Protein AF-A0A3A6QXZ4-F1 (afdb_monomer_lite)

Radius of gyration: 27.91 Å; chains: 1; bounding box: 61×36×85 Å

Foldseek 3Di:
DDDDPDDPDDPPPPPPPPPPPPDDDDDDDDDPDDPCCVVCVVVVVVVVVVVVVVVVVVVVVVVVVVVVVVVVVVLLLLLLLLLLLLQLQLQCQPPNAHDPVSLVVSLCLSQNPCSVVDDPVSVVSSVVCRVVRDHLVVSLVSCVVSVHDLVSSLVSLVCNQPVPHHGDPSSVVSSVVSVVSVVVVVVVVVVD

Structure (mmCIF, N/CA/C/O backbone):
data_AF-A0A3A6QXZ4-F1
#
_entry.id   AF-A0A3A6QXZ4-F1
#
loop_
_atom_site.group_PDB
_atom_site.id
_atom_site.type_symbol
_atom_site.label_atom_id
_atom_site.label_alt_id
_atom_site.label_comp_id
_atom_site.label_asym_id
_atom_site.label_entity_id
_atom_site.label_seq_id
_atom_site.pdbx_PDB_ins_code
_atom_site.Cartn_x
_atom_site.Cartn_y
_atom_site.Cartn_z
_atom_site.occupancy
_atom_site.B_iso_or_equiv
_atom_site.auth_seq_id
_atom_site.auth_comp_id
_atom_site.auth_asym_id
_atom_site.auth_atom_id
_atom_site.pdbx_PDB_model_num
ATOM 1 N N . MET A 1 1 ? -25.239 14.524 -6.741 1.00 33.84 1 MET A N 1
ATOM 2 C CA . MET A 1 1 ? -24.254 15.437 -7.358 1.00 33.84 1 MET A CA 1
ATOM 3 C C . MET A 1 1 ? -22.906 14.754 -7.243 1.00 33.84 1 MET A C 1
ATOM 5 O O . MET A 1 1 ? -22.411 14.617 -6.134 1.00 33.84 1 MET A O 1
ATOM 9 N N . ALA A 1 2 ? -22.417 14.194 -8.347 1.00 31.80 2 ALA A N 1
ATOM 10 C CA . ALA A 1 2 ? -21.156 13.463 -8.397 1.00 31.80 2 ALA A CA 1
ATOM 11 C C . ALA A 1 2 ? -19.997 14.462 -8.483 1.00 31.80 2 ALA A C 1
ATOM 13 O O . ALA A 1 2 ? -20.022 15.353 -9.332 1.00 31.80 2 ALA A O 1
ATOM 14 N N . LEU A 1 3 ? -19.012 14.323 -7.599 1.00 29.66 3 LEU A N 1
ATOM 15 C CA . LEU A 1 3 ? -17.725 14.996 -7.724 1.00 29.66 3 LEU A CA 1
ATOM 16 C C . LEU A 1 3 ? -16.759 14.021 -8.413 1.00 29.66 3 LEU A C 1
ATOM 18 O O . LEU A 1 3 ? -16.576 12.917 -7.902 1.00 29.66 3 LEU A O 1
ATOM 22 N N . PRO A 1 4 ? -16.159 14.386 -9.557 1.00 38.50 4 PRO A N 1
ATOM 23 C CA . PRO A 1 4 ? -15.093 13.602 -10.157 1.00 38.50 4 PRO A CA 1
ATOM 24 C C . PRO A 1 4 ? -13.804 13.819 -9.353 1.00 38.50 4 PRO A C 1
ATOM 26 O O . PRO A 1 4 ? -13.290 14.935 -9.282 1.00 38.50 4 PRO A O 1
ATOM 29 N N . LEU A 1 5 ? -13.282 12.754 -8.743 1.00 37.28 5 LEU A N 1
ATOM 30 C CA . LEU A 1 5 ? -11.943 12.725 -8.152 1.00 37.28 5 LEU A CA 1
ATOM 31 C C . LEU A 1 5 ? -10.911 12.589 -9.280 1.00 37.28 5 LEU A C 1
ATOM 33 O O . LEU A 1 5 ? -10.474 11.501 -9.630 1.00 37.28 5 LEU A O 1
ATOM 37 N N . LEU A 1 6 ? -10.561 13.719 -9.885 1.00 38.47 6 LEU A N 1
ATOM 38 C CA . LEU A 1 6 ? -9.271 13.903 -10.547 1.00 38.47 6 LEU A CA 1
ATOM 39 C C . LEU A 1 6 ? -8.298 14.521 -9.526 1.00 38.47 6 LEU A C 1
ATOM 41 O O . LEU A 1 6 ? -8.740 15.057 -8.513 1.00 38.47 6 LEU A O 1
ATOM 45 N N . TRP A 1 7 ? -7.009 14.543 -9.873 1.00 35.31 7 TRP A N 1
ATOM 46 C CA . TRP A 1 7 ? -5.900 15.278 -9.234 1.00 35.31 7 TRP A CA 1
ATOM 47 C C . TRP A 1 7 ? -4.988 14.476 -8.287 1.00 35.31 7 TRP A C 1
ATOM 49 O O . TRP A 1 7 ? -4.828 14.807 -7.121 1.00 35.31 7 TRP A O 1
ATOM 59 N N . LEU A 1 8 ? -4.233 13.540 -8.864 1.00 31.81 8 LEU A N 1
ATOM 60 C CA . LEU A 1 8 ? -2.766 13.627 -8.830 1.00 31.81 8 LEU A CA 1
ATOM 61 C C . LEU A 1 8 ? -2.289 13.553 -10.283 1.00 31.81 8 LEU A C 1
ATOM 63 O O . LEU A 1 8 ? -2.103 12.491 -10.866 1.00 31.81 8 LEU A O 1
ATOM 67 N N . GLY A 1 9 ? -2.255 14.726 -10.916 1.00 32.38 9 GLY A N 1
ATOM 68 C CA . GLY A 1 9 ? -1.861 14.877 -12.306 1.00 32.38 9 GLY A CA 1
ATOM 69 C C . GLY A 1 9 ? -0.380 14.573 -12.481 1.00 32.38 9 GLY A C 1
ATOM 70 O O . GLY A 1 9 ? 0.460 15.325 -11.998 1.00 32.38 9 GLY A O 1
ATOM 71 N N . TYR A 1 10 ? -0.074 13.524 -13.236 1.00 34.62 10 TYR A N 1
ATOM 72 C CA . TYR A 1 10 ? 1.237 13.348 -13.842 1.00 34.62 10 TYR A CA 1
ATOM 73 C C . TYR A 1 10 ? 1.147 13.735 -15.316 1.00 34.62 10 TYR A C 1
ATOM 75 O O . TYR A 1 10 ? 0.859 12.927 -16.196 1.00 34.62 10 TYR A O 1
ATOM 83 N N . ALA A 1 11 ? 1.395 15.015 -15.590 1.00 29.22 11 ALA A N 1
ATOM 84 C CA . ALA A 1 11 ? 1.886 15.418 -16.894 1.00 29.22 11 ALA A CA 1
ATOM 85 C C . ALA A 1 11 ? 3.341 14.940 -16.979 1.00 29.22 11 ALA A C 1
ATOM 87 O O . ALA A 1 11 ? 4.268 15.665 -16.624 1.00 29.22 11 ALA A O 1
ATOM 88 N N . ALA A 1 12 ? 3.547 13.700 -17.424 1.00 31.80 12 ALA A N 1
ATOM 89 C CA . ALA A 1 12 ? 4.843 13.298 -17.941 1.00 31.80 12 ALA A CA 1
ATOM 90 C C . ALA A 1 12 ? 5.066 14.109 -19.222 1.00 31.80 12 ALA A C 1
ATOM 92 O O . ALA A 1 12 ? 4.606 13.745 -20.304 1.00 31.80 12 ALA A O 1
ATOM 93 N N . ALA A 1 13 ? 5.716 15.263 -19.080 1.00 29.52 13 ALA A N 1
ATOM 94 C CA . ALA A 1 13 ? 6.304 15.969 -20.198 1.00 29.52 13 ALA A CA 1
ATOM 95 C C . ALA A 1 13 ? 7.357 15.033 -20.800 1.00 29.52 13 ALA A C 1
ATOM 97 O O . ALA A 1 13 ? 8.507 14.996 -20.367 1.00 29.52 13 ALA A O 1
ATOM 98 N N . VAL A 1 14 ? 6.942 14.229 -21.778 1.00 31.64 14 VAL A N 1
ATOM 99 C CA . VAL A 1 14 ? 7.858 13.565 -22.692 1.00 31.64 14 VAL A CA 1
ATOM 100 C C . VAL A 1 14 ? 8.519 14.697 -23.465 1.00 31.64 14 VAL A C 1
ATOM 102 O O . VAL A 1 14 ? 7.981 15.207 -24.444 1.00 31.64 14 VAL A O 1
ATOM 105 N N . ALA A 1 15 ? 9.666 15.152 -22.967 1.00 33.84 15 ALA A N 1
ATOM 106 C CA . ALA A 1 15 ? 10.575 15.982 -23.726 1.00 33.84 15 ALA A CA 1
ATOM 107 C C . ALA A 1 15 ? 11.108 15.121 -24.877 1.00 33.84 15 ALA A C 1
ATOM 109 O O . ALA A 1 15 ? 12.163 14.496 -24.790 1.00 33.84 15 ALA A O 1
ATOM 110 N N . THR A 1 16 ? 10.346 15.056 -25.967 1.00 31.94 16 THR A N 1
ATOM 111 C CA . THR A 1 16 ? 10.853 14.677 -27.281 1.00 31.94 16 THR A CA 1
ATOM 112 C C . THR A 1 16 ? 11.822 15.771 -27.726 1.00 31.94 16 THR A C 1
ATOM 114 O O . THR A 1 16 ? 11.465 16.671 -28.481 1.00 31.94 16 THR A O 1
ATOM 117 N N . SER A 1 17 ? 13.048 15.749 -27.214 1.00 34.38 17 SER A N 1
ATOM 118 C CA . SER A 1 17 ? 14.123 16.615 -27.693 1.00 34.38 17 SER A CA 1
ATOM 119 C C . SER A 1 17 ? 15.415 15.823 -27.826 1.00 34.38 17 SER A C 1
ATOM 121 O O . SER A 1 17 ? 16.404 16.065 -27.142 1.00 34.38 17 SER A O 1
ATOM 123 N N . SER A 1 18 ? 15.402 14.874 -28.751 1.00 30.52 18 SER A N 1
ATOM 124 C CA . SER A 1 18 ? 16.608 14.441 -29.450 1.00 30.52 18 SER A CA 1
ATOM 125 C C . SER A 1 18 ? 16.297 14.282 -30.937 1.00 30.52 18 SER A C 1
ATOM 127 O O . SER A 1 18 ? 16.599 13.274 -31.565 1.00 30.52 18 SER A O 1
ATOM 129 N N . ALA A 1 19 ? 15.726 15.331 -31.540 1.00 30.48 19 ALA A N 1
ATOM 130 C CA . ALA A 1 19 ? 16.053 15.615 -32.930 1.00 30.48 19 ALA A CA 1
ATOM 131 C C . ALA A 1 19 ? 17.540 15.990 -32.938 1.00 30.48 19 ALA A C 1
ATOM 133 O O . ALA A 1 19 ? 17.904 17.151 -32.761 1.00 30.48 19 ALA A O 1
ATOM 134 N N . VAL A 1 20 ? 18.404 14.977 -33.016 1.00 33.00 20 VAL A N 1
ATOM 135 C CA . VAL A 1 20 ? 19.826 15.167 -33.271 1.00 33.00 20 VAL A CA 1
ATOM 136 C C . VAL A 1 20 ? 19.896 15.919 -34.592 1.00 33.00 20 VAL A C 1
ATOM 138 O O . VAL A 1 20 ? 19.523 15.402 -35.643 1.00 33.00 20 VAL A O 1
ATOM 141 N N . THR A 1 21 ? 20.301 17.181 -34.518 1.00 29.11 21 THR A N 1
ATOM 142 C CA . THR A 1 21 ? 20.643 18.030 -35.651 1.00 29.11 21 THR A CA 1
ATOM 143 C C . THR A 1 21 ? 21.836 17.406 -36.371 1.00 29.11 21 THR A C 1
ATOM 145 O O . THR A 1 21 ? 22.985 17.781 -36.165 1.00 29.11 21 THR A O 1
ATOM 148 N N . ALA A 1 22 ? 21.569 16.425 -37.229 1.00 35.06 22 ALA A N 1
ATOM 149 C CA . ALA A 1 22 ? 22.522 15.942 -38.210 1.00 35.06 22 ALA A CA 1
ATOM 150 C C . ALA A 1 22 ? 22.549 16.936 -39.377 1.00 35.06 22 ALA A C 1
ATOM 152 O O . ALA A 1 22 ? 21.948 16.70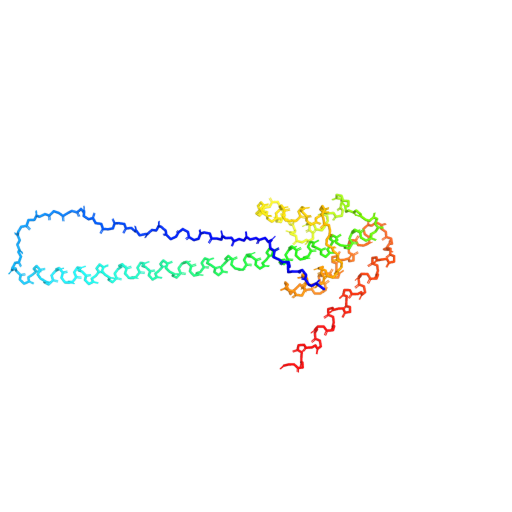7 -40.425 1.00 35.06 22 ALA A O 1
ATOM 153 N N . TRP A 1 23 ? 23.221 18.075 -39.198 1.00 33.72 23 TRP A N 1
ATOM 154 C CA . TRP A 1 23 ? 23.605 18.889 -40.345 1.00 33.72 23 TRP A CA 1
ATOM 155 C C . TRP A 1 23 ? 25.032 19.418 -40.220 1.00 33.72 23 TRP A C 1
ATOM 157 O O . TRP A 1 23 ? 25.336 20.273 -39.396 1.00 33.72 23 TRP A O 1
ATOM 167 N N . ALA A 1 24 ? 25.851 18.890 -41.131 1.00 31.78 24 ALA A N 1
ATOM 168 C CA . ALA A 1 24 ? 27.039 19.490 -41.725 1.00 31.78 24 ALA A CA 1
ATOM 169 C C . ALA A 1 24 ? 28.342 19.529 -40.901 1.00 31.78 24 ALA A C 1
ATOM 171 O O . ALA A 1 24 ? 28.766 20.580 -40.434 1.00 31.78 24 ALA A O 1
ATOM 172 N N . CYS A 1 25 ? 29.074 18.408 -40.915 1.00 30.14 25 CYS A N 1
ATOM 173 C CA . CYS A 1 25 ? 30.542 18.417 -40.935 1.00 30.14 25 CYS A CA 1
ATOM 174 C C . CYS A 1 25 ? 31.053 17.470 -42.040 1.00 30.14 25 CYS A C 1
ATOM 176 O O . CYS A 1 25 ? 30.724 16.288 -42.022 1.00 30.14 25 CYS A O 1
ATOM 178 N N . GLY A 1 26 ? 31.870 17.991 -42.969 1.00 30.16 26 GLY A N 1
ATOM 179 C CA . GLY A 1 26 ? 32.631 17.230 -43.981 1.00 30.16 26 GLY A CA 1
ATOM 180 C C . GLY A 1 26 ? 32.238 17.575 -45.425 1.00 30.16 26 GLY A C 1
ATOM 181 O O . GLY A 1 26 ? 31.330 16.968 -45.973 1.00 30.16 26 GLY A O 1
ATOM 182 N N . ALA A 1 27 ? 32.718 18.690 -45.982 1.00 31.64 27 ALA A N 1
ATOM 183 C CA . ALA A 1 27 ? 33.970 18.813 -46.749 1.00 31.64 27 ALA A CA 1
ATOM 184 C C . ALA A 1 27 ? 33.805 18.454 -48.243 1.00 31.64 27 ALA A C 1
ATOM 186 O O . ALA A 1 27 ? 33.548 17.314 -48.617 1.00 31.64 27 A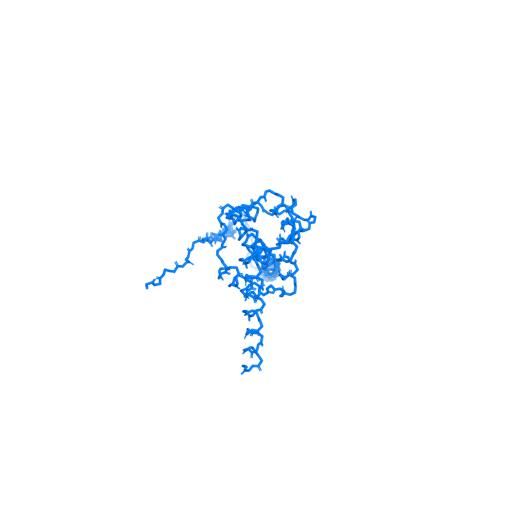LA A O 1
ATOM 187 N N . PHE A 1 28 ? 33.952 19.485 -49.076 1.00 32.91 28 PHE A N 1
ATOM 188 C CA . PHE A 1 28 ? 34.116 19.420 -50.524 1.00 32.91 28 PHE A CA 1
ATOM 189 C C . PHE A 1 28 ? 35.497 18.835 -50.859 1.00 32.91 28 PHE A C 1
ATOM 191 O O . PHE A 1 28 ? 36.477 19.348 -50.327 1.00 32.91 28 PHE A O 1
ATOM 198 N N . ASP A 1 29 ? 35.577 17.831 -51.740 1.00 39.59 29 ASP A N 1
ATOM 199 C CA . ASP A 1 29 ? 36.411 17.922 -52.950 1.00 39.59 29 ASP A CA 1
ATOM 200 C C . ASP A 1 29 ? 36.025 16.867 -54.011 1.00 39.59 29 ASP A C 1
ATOM 202 O O . ASP A 1 29 ? 35.446 15.822 -53.703 1.00 39.59 29 ASP A O 1
ATOM 206 N N . ASP A 1 30 ? 36.284 17.225 -55.267 1.00 48.62 30 ASP A N 1
ATOM 207 C CA . ASP A 1 30 ? 35.780 16.686 -56.537 1.00 48.62 30 ASP A CA 1
ATOM 208 C C . ASP A 1 30 ? 36.256 15.265 -56.911 1.00 48.62 30 ASP A C 1
ATOM 210 O O . ASP A 1 30 ? 37.433 15.054 -57.177 1.00 48.62 30 ASP A O 1
ATOM 214 N N . GLU A 1 31 ? 35.326 14.310 -57.078 1.00 46.72 31 GLU A N 1
ATOM 215 C CA . GLU A 1 31 ? 35.469 13.186 -58.033 1.00 46.72 31 GLU A CA 1
ATOM 216 C C . GLU A 1 31 ? 34.109 12.491 -58.294 1.00 46.72 31 GLU A C 1
ATOM 218 O O . GLU A 1 31 ? 33.854 11.334 -57.956 1.00 46.72 31 GLU A O 1
ATOM 223 N N . LYS A 1 32 ? 33.154 13.229 -58.877 1.00 43.53 32 LYS A N 1
ATOM 224 C CA . LYS A 1 32 ? 31.737 12.812 -58.963 1.00 43.53 32 LYS A CA 1
ATOM 225 C C . LYS A 1 32 ? 31.365 11.796 -60.057 1.00 43.53 32 LYS A C 1
ATOM 227 O O . LYS A 1 32 ? 30.180 11.485 -60.187 1.00 43.53 32 LYS A O 1
ATOM 232 N N . ASP A 1 33 ? 32.312 11.235 -60.816 1.00 46.69 33 ASP A N 1
ATOM 233 C CA . ASP A 1 33 ? 31.965 10.435 -62.010 1.00 46.69 33 ASP A CA 1
ATOM 234 C C . ASP A 1 33 ? 32.679 9.086 -62.205 1.00 46.69 33 ASP A C 1
ATOM 236 O O . ASP A 1 33 ? 32.648 8.511 -63.294 1.00 46.69 33 ASP A O 1
ATOM 240 N N . SER A 1 34 ? 33.224 8.482 -61.144 1.00 48.00 34 SER A N 1
ATOM 241 C CA . SER A 1 34 ? 33.667 7.079 -61.200 1.00 48.00 34 SER A CA 1
ATOM 242 C C . SER A 1 34 ? 32.553 6.110 -60.755 1.00 48.00 34 SER A C 1
ATOM 244 O O . SER A 1 34 ? 31.816 6.359 -59.796 1.00 48.00 34 SER A O 1
ATOM 246 N N . LYS A 1 35 ? 32.411 4.957 -61.434 1.00 49.25 35 LYS A N 1
ATOM 247 C CA . LYS A 1 35 ? 31.475 3.884 -61.019 1.00 49.25 35 LYS A CA 1
ATOM 248 C C . LYS A 1 35 ? 31.785 3.355 -59.609 1.00 49.25 35 LYS A C 1
ATOM 250 O O . LYS A 1 35 ? 30.871 2.899 -58.928 1.00 49.25 35 LYS A O 1
ATOM 255 N N . ALA A 1 36 ? 33.040 3.450 -59.166 1.00 46.88 36 ALA A N 1
ATOM 256 C CA . ALA A 1 36 ? 33.456 3.083 -57.814 1.00 46.88 36 ALA A CA 1
ATOM 257 C C . ALA A 1 36 ? 32.930 4.078 -56.763 1.00 46.88 36 ALA A C 1
ATOM 259 O O . ALA A 1 36 ? 32.477 3.645 -55.708 1.00 46.88 36 ALA A O 1
ATOM 260 N N . TYR A 1 37 ? 32.879 5.377 -57.082 1.00 45.41 37 TYR A N 1
ATOM 261 C CA . TYR A 1 37 ? 32.281 6.404 -56.221 1.00 45.41 37 TYR A CA 1
ATOM 262 C C . TYR A 1 37 ? 30.763 6.219 -56.086 1.00 45.41 37 TYR A C 1
ATOM 264 O O . TYR A 1 37 ? 30.234 6.211 -54.980 1.00 45.41 37 TYR A O 1
ATOM 272 N N . LYS A 1 38 ? 30.049 5.981 -57.197 1.00 51.66 38 LYS A N 1
ATOM 273 C CA . LYS A 1 38 ? 28.587 5.762 -57.168 1.00 51.66 38 LYS A CA 1
ATOM 274 C C . LYS A 1 38 ? 28.199 4.465 -56.443 1.00 51.66 38 LYS A C 1
ATOM 276 O O . LYS A 1 38 ? 27.209 4.463 -55.717 1.00 51.66 38 LYS A O 1
ATOM 281 N N . ASN A 1 39 ? 28.980 3.391 -56.593 1.00 51.88 39 ASN A N 1
ATOM 282 C CA . ASN A 1 39 ? 28.748 2.145 -55.856 1.00 51.88 39 ASN A CA 1
ATOM 283 C C . ASN A 1 39 ? 29.116 2.285 -54.370 1.00 51.88 39 ASN A C 1
ATOM 285 O O . ASN A 1 39 ? 28.290 1.958 -53.529 1.00 51.88 39 ASN A O 1
ATOM 289 N N . GLY A 1 40 ? 30.274 2.866 -54.035 1.00 44.00 40 GLY A N 1
ATOM 290 C CA . GLY A 1 40 ? 30.690 3.088 -52.644 1.00 44.00 40 GLY A CA 1
ATOM 291 C C . GLY A 1 40 ? 29.782 4.054 -51.876 1.00 44.00 40 GLY A C 1
ATOM 292 O O . GLY A 1 40 ? 29.481 3.818 -50.712 1.00 44.00 40 GLY A O 1
ATOM 293 N N . HIS A 1 41 ? 29.262 5.098 -52.530 1.00 50.84 41 HIS A N 1
ATOM 294 C CA . HIS A 1 41 ? 28.303 6.023 -51.924 1.00 50.84 41 HIS A CA 1
ATOM 295 C C . HIS A 1 41 ? 26.921 5.381 -51.735 1.00 50.84 41 HIS A C 1
ATOM 297 O O . HIS A 1 41 ? 26.231 5.687 -50.766 1.00 50.84 41 HIS A O 1
ATOM 303 N N . ARG A 1 42 ? 26.489 4.487 -52.634 1.00 53.19 42 ARG A N 1
ATOM 304 C CA . ARG A 1 42 ? 25.215 3.768 -52.482 1.00 53.19 42 ARG A CA 1
ATOM 305 C C . ARG A 1 42 ? 25.308 2.679 -51.418 1.00 53.19 42 ARG A C 1
ATOM 307 O O . ARG A 1 42 ? 24.398 2.561 -50.608 1.00 53.19 42 ARG A O 1
ATOM 314 N N . ASP A 1 43 ? 26.404 1.931 -51.395 1.00 53.62 43 ASP A N 1
ATOM 315 C CA . ASP A 1 43 ? 26.633 0.877 -50.409 1.00 53.62 43 ASP A CA 1
ATOM 316 C C . ASP A 1 43 ? 26.890 1.482 -49.021 1.00 53.62 43 ASP A C 1
ATOM 318 O O . ASP A 1 43 ? 26.319 1.005 -48.048 1.00 53.62 43 ASP A O 1
ATOM 322 N N . GLY A 1 44 ? 27.623 2.599 -48.933 1.00 46.50 44 GLY A N 1
ATOM 323 C CA . GLY A 1 44 ? 27.814 3.360 -47.695 1.00 46.50 44 GLY A CA 1
ATOM 324 C C . GLY A 1 44 ? 26.540 4.045 -47.195 1.00 46.50 44 GLY A C 1
ATOM 325 O O . GLY A 1 44 ? 26.271 4.019 -46.001 1.00 46.50 44 GLY A O 1
ATOM 326 N N . HIS A 1 45 ? 25.702 4.594 -48.083 1.00 54.62 45 HIS A N 1
ATOM 327 C CA . HIS A 1 45 ? 24.398 5.139 -47.688 1.00 54.62 45 HIS A CA 1
ATOM 328 C C . HIS A 1 45 ? 23.434 4.027 -47.257 1.00 54.62 45 HIS A C 1
ATOM 330 O O . HIS A 1 45 ? 22.686 4.206 -46.300 1.00 54.62 45 HIS A O 1
ATOM 336 N N . ASN A 1 46 ? 23.447 2.870 -47.922 1.00 57.38 46 ASN A N 1
ATOM 337 C CA . ASN A 1 46 ? 22.611 1.732 -47.545 1.00 57.38 46 ASN A CA 1
ATOM 338 C C . ASN A 1 46 ? 23.076 1.081 -46.236 1.00 57.38 46 ASN A C 1
ATOM 340 O O . ASN A 1 46 ? 22.218 0.774 -45.415 1.00 57.38 46 ASN A O 1
ATOM 344 N N . SER A 1 47 ? 24.387 0.918 -46.010 1.00 54.84 47 SER A N 1
ATOM 345 C CA . SER A 1 47 ? 24.923 0.442 -44.725 1.00 54.84 47 SER A CA 1
ATOM 346 C C . SER A 1 47 ? 24.649 1.456 -43.624 1.00 54.84 47 SER A C 1
ATOM 348 O O . SER A 1 47 ? 24.030 1.082 -42.645 1.00 54.84 47 SER A O 1
ATOM 350 N N . ALA A 1 48 ? 24.947 2.745 -43.810 1.00 55.41 48 ALA A N 1
ATOM 351 C CA . ALA A 1 48 ? 24.669 3.757 -42.790 1.00 55.41 48 ALA A CA 1
ATOM 352 C C . ALA A 1 48 ? 23.171 3.865 -42.459 1.00 55.41 48 ALA A C 1
ATOM 354 O O . ALA A 1 48 ? 22.810 4.046 -41.303 1.00 55.41 48 ALA A O 1
ATOM 355 N N . THR A 1 49 ? 22.284 3.710 -43.449 1.00 58.25 49 THR A N 1
ATOM 356 C CA . THR A 1 49 ? 20.829 3.690 -43.208 1.00 58.25 49 THR A CA 1
ATOM 357 C C . THR A 1 49 ? 20.388 2.400 -42.512 1.00 58.25 49 THR A C 1
ATOM 359 O O . THR A 1 49 ? 19.482 2.443 -41.684 1.00 58.25 49 THR A O 1
ATOM 362 N N . ALA A 1 50 ? 21.003 1.257 -42.828 1.00 58.75 50 ALA A N 1
ATOM 363 C CA . ALA A 1 50 ? 20.717 -0.020 -42.176 1.00 58.75 50 ALA A CA 1
ATOM 364 C C . ALA A 1 50 ? 21.234 -0.053 -40.731 1.00 58.75 50 ALA A C 1
ATOM 366 O O . ALA A 1 50 ? 20.502 -0.489 -39.850 1.00 58.75 50 ALA A O 1
ATOM 367 N N . ASP A 1 51 ? 22.432 0.476 -40.487 1.00 59.44 51 ASP A N 1
ATOM 368 C CA . ASP A 1 51 ? 23.061 0.586 -39.172 1.00 59.44 51 ASP A CA 1
ATOM 369 C C . ASP A 1 51 ? 22.299 1.602 -38.305 1.00 59.44 51 ASP A C 1
ATOM 371 O O . ASP A 1 51 ? 21.903 1.278 -37.191 1.00 59.44 51 ASP A O 1
ATOM 375 N N . MET A 1 52 ? 21.937 2.776 -38.848 1.00 58.72 52 MET A N 1
ATOM 376 C CA . MET A 1 52 ? 21.057 3.727 -38.149 1.00 58.72 52 MET A CA 1
ATOM 377 C C . MET A 1 52 ? 19.679 3.137 -37.854 1.00 58.72 52 MET A C 1
ATOM 379 O O . MET A 1 52 ? 19.110 3.409 -36.800 1.00 58.72 52 MET A O 1
ATOM 383 N N . LYS A 1 53 ? 19.113 2.347 -38.772 1.00 63.66 53 LYS A N 1
ATOM 384 C CA . LYS A 1 53 ? 17.832 1.681 -38.535 1.00 63.66 53 LYS A CA 1
ATOM 385 C C . LYS A 1 53 ? 17.954 0.620 -37.443 1.00 63.66 53 LYS A C 1
ATOM 387 O O . LYS A 1 53 ? 17.099 0.586 -36.570 1.00 63.66 53 LYS A O 1
ATOM 392 N N . ALA A 1 54 ? 19.017 -0.182 -37.456 1.00 67.88 54 ALA A N 1
ATOM 393 C CA . ALA A 1 54 ? 19.290 -1.165 -36.414 1.00 67.88 54 ALA A CA 1
ATOM 394 C C . ALA A 1 54 ? 19.491 -0.497 -35.043 1.00 67.88 54 ALA A C 1
ATOM 396 O O . ALA A 1 54 ? 18.929 -0.964 -34.056 1.00 67.88 54 ALA A O 1
ATOM 397 N N . ASP A 1 55 ? 20.205 0.630 -34.988 1.00 67.06 55 ASP A N 1
ATOM 398 C CA . ASP A 1 55 ? 20.409 1.404 -33.760 1.00 67.06 55 ASP A CA 1
ATOM 399 C C . ASP A 1 55 ? 19.104 2.031 -33.246 1.00 67.06 55 ASP A C 1
ATOM 401 O O . ASP A 1 55 ? 18.832 2.009 -32.044 1.00 67.06 55 ASP A O 1
ATOM 405 N N . VAL A 1 56 ? 18.261 2.560 -34.141 1.00 69.50 56 VAL A N 1
ATOM 406 C CA . VAL A 1 56 ? 16.934 3.096 -33.791 1.00 69.50 56 VAL A CA 1
ATOM 407 C C . VAL A 1 56 ? 15.994 1.986 -33.322 1.00 69.50 56 VAL A C 1
ATOM 409 O O . VAL A 1 56 ? 15.282 2.173 -32.336 1.00 69.50 56 VAL A O 1
ATOM 412 N N . ASP A 1 57 ? 16.004 0.829 -33.981 1.00 72.69 57 ASP A N 1
ATOM 413 C CA . ASP A 1 57 ? 15.185 -0.324 -33.604 1.00 72.69 57 ASP A CA 1
ATOM 414 C C . ASP A 1 57 ? 15.632 -0.876 -32.236 1.00 72.69 57 ASP A C 1
ATOM 416 O O . ASP A 1 57 ? 14.792 -1.083 -31.359 1.00 72.69 57 ASP A O 1
ATOM 420 N N . ALA A 1 58 ? 16.942 -0.988 -31.987 1.00 76.06 58 ALA A N 1
ATOM 421 C CA . ALA A 1 58 ? 17.493 -1.382 -30.689 1.00 76.06 58 ALA A CA 1
ATOM 422 C C . ALA A 1 58 ? 17.194 -0.354 -29.582 1.00 76.06 58 ALA A C 1
ATOM 424 O O . ALA A 1 58 ? 16.899 -0.721 -28.441 1.00 76.06 58 ALA A O 1
ATOM 425 N N . ALA A 1 59 ? 17.242 0.946 -29.890 1.00 69.19 59 ALA A N 1
ATOM 426 C CA . ALA A 1 59 ? 16.860 1.999 -28.952 1.00 69.19 59 ALA A CA 1
ATOM 427 C C . ALA A 1 59 ? 15.360 1.945 -28.615 1.00 69.19 59 ALA A C 1
ATOM 429 O O . ALA A 1 59 ? 14.996 2.050 -27.442 1.00 69.19 59 ALA A O 1
ATOM 430 N N . ASN A 1 60 ? 14.500 1.722 -29.612 1.00 72.12 60 ASN A N 1
ATOM 431 C CA . ASN A 1 60 ? 13.059 1.557 -29.420 1.00 72.12 60 ASN A CA 1
ATOM 432 C C . ASN A 1 60 ? 12.733 0.311 -28.591 1.00 72.12 60 ASN A C 1
ATOM 434 O O . ASN A 1 60 ? 11.910 0.384 -27.679 1.00 72.12 60 ASN A O 1
ATOM 438 N N . GLU A 1 61 ? 13.393 -0.816 -28.858 1.00 80.31 61 GLU A N 1
ATOM 439 C CA . GLU A 1 61 ? 13.226 -2.042 -28.074 1.00 80.31 61 GLU A CA 1
ATOM 440 C C . GLU A 1 61 ? 13.654 -1.827 -26.615 1.00 80.31 61 GLU A C 1
ATOM 442 O O . GLU A 1 61 ? 12.926 -2.181 -25.684 1.00 80.31 61 GLU A O 1
ATOM 447 N N . ASN A 1 62 ? 14.785 -1.152 -26.391 1.00 78.94 62 ASN A N 1
ATOM 448 C CA . ASN A 1 62 ? 15.229 -0.781 -25.049 1.00 78.94 62 ASN A CA 1
ATOM 449 C C . ASN A 1 62 ? 14.234 0.146 -24.340 1.00 78.94 62 ASN A C 1
ATOM 451 O O . ASN A 1 62 ? 13.941 -0.067 -23.162 1.00 78.94 62 ASN A O 1
ATOM 455 N N . MET A 1 63 ? 13.674 1.137 -25.038 1.00 73.69 63 MET A N 1
ATOM 456 C CA . MET A 1 63 ? 12.640 2.016 -24.486 1.00 73.69 63 MET A CA 1
ATOM 457 C C . MET A 1 63 ? 11.368 1.248 -24.122 1.00 73.69 63 MET A C 1
ATOM 459 O O . MET A 1 63 ? 10.819 1.460 -23.040 1.00 73.69 63 MET A O 1
ATOM 463 N N . HIS A 1 64 ? 10.919 0.329 -24.978 1.00 79.94 64 HIS A N 1
ATOM 464 C CA . HIS A 1 64 ? 9.769 -0.527 -24.690 1.00 79.94 64 HIS A CA 1
ATOM 465 C C . HIS A 1 64 ? 10.008 -1.412 -23.463 1.00 79.94 64 HIS A C 1
ATOM 467 O O . HIS A 1 64 ? 9.160 -1.468 -22.571 1.00 79.94 64 HIS A O 1
ATOM 473 N N . ASN A 1 65 ? 11.185 -2.030 -23.365 1.00 79.19 65 ASN A N 1
ATOM 474 C CA . ASN A 1 65 ? 11.560 -2.859 -22.221 1.00 79.19 65 ASN A CA 1
ATOM 475 C C . ASN A 1 65 ? 11.670 -2.046 -20.923 1.00 79.19 65 ASN A C 1
ATOM 477 O O . ASN A 1 65 ? 11.238 -2.502 -19.864 1.00 79.19 65 ASN A O 1
ATOM 481 N N . MET A 1 66 ? 12.227 -0.833 -20.983 1.00 75.62 66 MET A N 1
ATOM 482 C CA . MET A 1 66 ? 12.267 0.074 -19.832 1.00 75.62 66 MET A CA 1
ATOM 483 C C . MET A 1 66 ? 10.864 0.487 -19.398 1.00 75.62 66 MET A C 1
ATOM 485 O O . MET A 1 66 ? 10.577 0.461 -18.205 1.00 75.62 66 MET A O 1
ATOM 489 N N . LYS A 1 67 ? 9.984 0.816 -20.348 1.00 76.75 67 LYS A N 1
ATOM 490 C CA . LYS A 1 67 ? 8.593 1.161 -20.054 1.00 76.75 67 LYS A CA 1
ATOM 491 C C . LYS A 1 67 ? 7.869 0.016 -19.347 1.00 76.75 67 LYS A C 1
ATOM 493 O O . LYS A 1 67 ? 7.296 0.251 -18.294 1.00 76.75 67 LYS A O 1
ATOM 498 N N . SER A 1 68 ? 7.979 -1.212 -19.855 1.00 80.56 68 SER A N 1
ATOM 499 C CA . SER A 1 68 ? 7.363 -2.381 -19.211 1.00 80.56 68 SER A CA 1
ATOM 500 C C . SER A 1 68 ? 7.822 -2.542 -17.759 1.00 80.56 68 SER A C 1
ATOM 502 O O . SER A 1 68 ? 7.003 -2.738 -16.871 1.00 80.56 68 SER A O 1
ATOM 504 N N . LYS A 1 69 ? 9.125 -2.387 -17.492 1.00 79.75 69 LYS A N 1
ATOM 505 C CA . LYS A 1 69 ? 9.663 -2.467 -16.123 1.00 79.75 69 LYS A CA 1
ATOM 506 C C . LYS A 1 69 ? 9.171 -1.332 -15.221 1.00 79.75 69 LYS A C 1
ATOM 508 O O . LYS A 1 69 ? 9.028 -1.529 -14.018 1.00 79.75 69 LYS A O 1
ATOM 513 N N . LEU A 1 70 ? 8.958 -0.138 -15.775 1.00 79.56 70 LEU A N 1
ATOM 514 C CA . LEU A 1 70 ? 8.391 0.990 -15.034 1.00 79.56 70 LEU A CA 1
ATOM 515 C C . LEU A 1 70 ? 6.913 0.760 -14.711 1.00 79.56 70 LEU A C 1
ATOM 517 O O . LEU A 1 70 ? 6.496 1.074 -13.600 1.00 79.56 70 LEU A O 1
ATOM 521 N N . ASP A 1 71 ? 6.153 0.174 -15.635 1.00 78.44 71 ASP A N 1
ATOM 522 C CA . ASP A 1 71 ? 4.746 -0.173 -15.423 1.00 78.44 71 ASP A CA 1
ATOM 523 C C . ASP A 1 71 ? 4.602 -1.241 -14.316 1.00 78.44 71 ASP A C 1
ATOM 525 O O . ASP A 1 71 ? 3.751 -1.110 -13.429 1.00 78.44 71 ASP A O 1
ATOM 529 N N . ASP A 1 72 ? 5.498 -2.235 -14.280 1.00 81.69 72 ASP A N 1
ATOM 530 C CA . ASP A 1 72 ? 5.559 -3.235 -13.201 1.00 81.69 72 ASP A CA 1
ATOM 531 C C . ASP A 1 72 ? 5.872 -2.589 -11.841 1.00 81.69 72 ASP A C 1
ATOM 533 O O . ASP A 1 72 ? 5.226 -2.877 -10.830 1.00 81.69 72 ASP A O 1
ATOM 537 N N . LEU A 1 73 ? 6.843 -1.668 -11.804 1.00 82.81 73 LEU A N 1
ATOM 538 C CA . LEU A 1 73 ? 7.191 -0.922 -10.591 1.00 82.81 73 LEU A CA 1
ATOM 539 C C . LEU A 1 73 ? 6.040 -0.035 -10.110 1.00 82.81 73 LEU A C 1
ATOM 541 O O . LEU A 1 73 ? 5.781 0.044 -8.910 1.00 82.81 73 LEU A O 1
ATOM 545 N N . HIS A 1 74 ? 5.341 0.624 -11.031 1.00 81.94 74 HIS A N 1
ATOM 546 C CA . HIS A 1 74 ? 4.178 1.442 -10.710 1.00 81.94 74 HIS A CA 1
ATOM 547 C C . HIS A 1 74 ? 3.051 0.588 -10.117 1.00 81.94 74 HIS A C 1
ATOM 549 O O . HIS A 1 74 ? 2.458 0.959 -9.105 1.00 81.94 74 HIS A O 1
ATOM 555 N N . THR A 1 75 ? 2.821 -0.598 -10.683 1.00 83.25 75 THR A N 1
ATOM 556 C CA . THR A 1 75 ? 1.861 -1.578 -10.156 1.00 83.25 75 THR A CA 1
ATOM 557 C C . THR A 1 75 ? 2.234 -2.009 -8.738 1.00 83.25 75 THR A C 1
ATOM 559 O O . THR A 1 75 ? 1.386 -1.976 -7.846 1.00 83.25 75 THR A O 1
ATOM 562 N N . TYR A 1 76 ? 3.511 -2.320 -8.493 1.00 87.06 76 TYR A N 1
ATOM 563 C CA . TYR A 1 76 ? 4.009 -2.645 -7.156 1.00 87.06 76 TYR A CA 1
ATOM 564 C C . TYR A 1 76 ? 3.769 -1.507 -6.152 1.00 87.06 76 TYR A C 1
ATOM 566 O O . TYR A 1 76 ? 3.266 -1.743 -5.055 1.00 87.06 76 TYR A O 1
ATOM 574 N N . PHE A 1 77 ? 4.082 -0.260 -6.513 1.00 87.00 77 PHE A N 1
ATOM 575 C CA . PHE A 1 77 ? 3.888 0.860 -5.592 1.00 87.00 77 PHE A CA 1
ATOM 576 C C . PHE A 1 77 ? 2.414 1.154 -5.321 1.00 87.00 77 PHE A C 1
ATOM 578 O O . PHE A 1 77 ? 2.068 1.434 -4.174 1.00 87.00 77 PHE A O 1
ATOM 585 N N . ASN A 1 78 ? 1.544 1.038 -6.324 1.00 87.56 78 ASN A N 1
ATOM 586 C CA . ASN A 1 78 ? 0.101 1.178 -6.130 1.00 87.56 78 ASN A CA 1
ATOM 587 C C . ASN A 1 78 ? -0.442 0.095 -5.197 1.00 87.56 78 ASN A C 1
ATOM 589 O O . ASN A 1 78 ? -1.196 0.404 -4.278 1.00 87.56 78 ASN A O 1
ATOM 593 N N . TYR A 1 79 ? 0.023 -1.144 -5.360 1.00 88.31 79 TYR A N 1
ATOM 594 C CA . TYR A 1 79 ? -0.293 -2.244 -4.456 1.00 88.31 79 TYR A CA 1
ATOM 595 C C . TYR A 1 79 ? 0.125 -1.932 -3.010 1.00 88.31 79 TYR A C 1
ATOM 597 O O . TYR A 1 79 ? -0.671 -2.062 -2.078 1.00 88.31 79 TYR A O 1
ATOM 605 N N . SER A 1 80 ? 1.353 -1.442 -2.807 1.00 90.25 80 SER A N 1
ATOM 606 C CA . SER A 1 80 ? 1.825 -1.023 -1.483 1.00 90.25 80 SER A CA 1
ATOM 607 C C . SER A 1 80 ? 0.996 0.130 -0.907 1.00 90.25 80 SER A C 1
ATOM 609 O O . SER A 1 80 ? 0.669 0.133 0.278 1.00 90.25 80 SER A O 1
ATOM 611 N N . VAL A 1 81 ? 0.627 1.112 -1.728 1.00 89.31 81 VAL A N 1
ATOM 612 C CA . VAL A 1 81 ? -0.211 2.247 -1.317 1.00 89.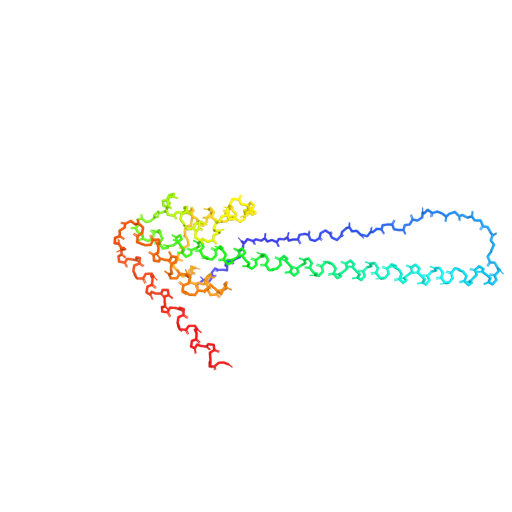31 81 VAL A CA 1
ATOM 613 C C . VAL A 1 81 ? -1.623 1.790 -0.930 1.00 89.31 81 VAL A C 1
ATOM 615 O O . VAL A 1 81 ? -2.155 2.268 0.073 1.00 89.31 81 VAL A O 1
ATOM 618 N N . ALA A 1 82 ? -2.204 0.827 -1.648 1.00 90.19 82 ALA A N 1
ATOM 619 C CA . ALA A 1 82 ? -3.501 0.245 -1.314 1.00 90.19 82 ALA A CA 1
ATOM 620 C C . ALA A 1 82 ? -3.466 -0.487 0.037 1.00 90.19 82 ALA A C 1
ATOM 622 O O . ALA A 1 82 ? -4.315 -0.239 0.893 1.00 90.19 82 ALA A O 1
ATOM 623 N N . LEU A 1 83 ? -2.443 -1.311 0.290 1.00 92.31 83 LEU A N 1
ATOM 624 C CA . LEU A 1 83 ? -2.265 -1.944 1.601 1.00 92.31 83 LEU A CA 1
ATOM 625 C C . LEU A 1 83 ? -2.066 -0.916 2.722 1.00 92.31 83 LEU A C 1
ATOM 627 O O . LEU A 1 83 ? -2.641 -1.056 3.801 1.00 92.31 83 LEU A O 1
ATOM 631 N N . MET A 1 84 ? -1.301 0.150 2.467 1.00 93.19 84 MET A N 1
ATOM 632 C CA . MET A 1 84 ? -1.152 1.251 3.422 1.00 93.19 84 MET A CA 1
ATOM 633 C C . MET A 1 84 ? -2.499 1.896 3.751 1.00 93.19 84 MET A C 1
ATOM 635 O O . MET A 1 84 ? -2.781 2.123 4.926 1.00 93.19 84 MET A O 1
ATOM 639 N N . ALA A 1 85 ? -3.340 2.162 2.748 1.00 92.81 85 ALA A N 1
ATOM 640 C CA . ALA A 1 85 ? -4.680 2.705 2.952 1.00 92.81 85 ALA A CA 1
ATOM 641 C C . ALA A 1 85 ? -5.528 1.787 3.847 1.00 92.81 85 ALA A C 1
ATOM 643 O O . ALA A 1 85 ? -6.089 2.255 4.835 1.00 92.81 85 ALA A O 1
ATOM 644 N N . ILE A 1 86 ? -5.545 0.479 3.569 1.00 93.75 86 ILE A N 1
ATOM 645 C CA . ILE A 1 86 ? -6.283 -0.519 4.359 1.00 93.75 86 ILE A CA 1
ATOM 646 C C . ILE A 1 86 ? -5.816 -0.527 5.821 1.00 93.75 86 ILE A C 1
ATOM 648 O O . ILE A 1 86 ? -6.636 -0.412 6.737 1.00 93.75 86 ILE A O 1
ATOM 652 N N . GLY A 1 87 ? -4.503 -0.626 6.052 1.00 94.06 87 GLY A N 1
ATOM 653 C CA . GLY A 1 87 ? -3.937 -0.668 7.401 1.00 94.06 87 GLY A CA 1
ATOM 654 C C . GLY A 1 87 ? -4.186 0.622 8.187 1.00 94.06 87 GLY A C 1
ATOM 655 O O . GLY A 1 87 ? -4.554 0.577 9.361 1.00 94.06 87 GLY A O 1
ATOM 656 N N . VAL A 1 88 ? -4.036 1.782 7.541 1.00 93.12 88 VAL A N 1
ATOM 657 C CA . VAL A 1 88 ? -4.253 3.097 8.165 1.00 93.12 88 VAL A CA 1
ATOM 658 C C . VAL A 1 88 ? -5.725 3.297 8.524 1.00 93.12 88 VAL A C 1
ATOM 660 O O . VAL A 1 88 ? -6.015 3.738 9.637 1.00 93.12 88 VAL A O 1
ATOM 663 N N . THR A 1 89 ? -6.657 2.919 7.644 1.00 93.94 89 THR A N 1
ATOM 664 C CA . THR A 1 89 ? -8.093 2.940 7.954 1.00 93.94 89 THR A CA 1
ATOM 665 C C . THR A 1 89 ? -8.408 2.029 9.142 1.00 93.94 89 THR A C 1
ATOM 667 O O . THR A 1 89 ? -9.095 2.453 10.072 1.00 93.94 89 THR A O 1
ATOM 670 N N . ALA A 1 90 ? -7.865 0.806 9.176 1.00 94.50 90 ALA A N 1
ATOM 671 C CA . ALA A 1 90 ? -8.072 -0.125 10.287 1.00 94.50 90 ALA A CA 1
ATOM 672 C C . ALA A 1 90 ? -7.556 0.421 11.635 1.00 94.50 90 ALA A C 1
ATOM 674 O O . ALA A 1 90 ? -8.222 0.263 12.666 1.00 94.50 90 ALA A O 1
ATOM 675 N N . ALA A 1 91 ? -6.397 1.089 11.631 1.00 94.44 91 ALA A N 1
ATOM 676 C CA . ALA A 1 91 ? -5.829 1.734 12.815 1.00 94.44 91 ALA A CA 1
ATOM 677 C C . ALA A 1 91 ? -6.714 2.893 13.304 1.00 94.44 91 ALA A C 1
ATOM 679 O O . ALA A 1 91 ? -7.123 2.927 14.467 1.00 94.44 91 ALA A O 1
ATOM 680 N N . GLN A 1 92 ? -7.088 3.797 12.394 1.00 94.69 92 GLN A N 1
ATOM 681 C CA . GLN A 1 92 ? -7.835 5.011 12.723 1.00 94.69 92 GLN A CA 1
ATOM 682 C C . GLN A 1 92 ? -9.191 4.717 13.383 1.00 94.69 92 GLN A C 1
ATOM 684 O O . GLN A 1 92 ? -9.647 5.475 14.237 1.00 94.69 92 GLN A O 1
ATOM 689 N N . LEU A 1 93 ? -9.843 3.606 13.035 1.00 93.00 93 LEU A N 1
ATOM 690 C CA . LEU A 1 93 ? -11.155 3.232 13.577 1.00 93.00 93 LEU A CA 1
ATOM 691 C C . LEU A 1 93 ? -11.180 3.010 15.099 1.00 93.00 93 LEU A C 1
ATOM 693 O O . LEU A 1 93 ? -12.263 2.892 15.677 1.00 93.00 93 LEU A O 1
ATOM 697 N N . ARG A 1 94 ? -10.022 2.936 15.767 1.00 91.19 94 ARG A N 1
ATOM 698 C CA . ARG A 1 94 ? -9.956 2.800 17.226 1.00 91.19 94 ARG A CA 1
ATOM 699 C C . ARG A 1 94 ? -10.248 4.103 17.962 1.00 91.19 94 ARG A C 1
ATOM 701 O O . ARG A 1 94 ? -11.075 4.106 18.869 1.00 91.19 94 ARG A O 1
ATOM 708 N N . ASP A 1 95 ? -9.532 5.170 17.625 1.00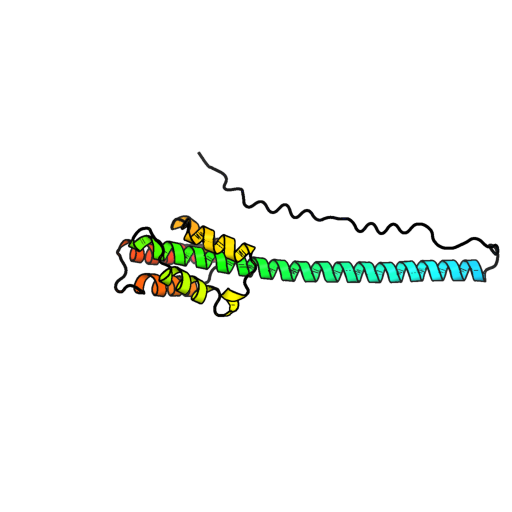 88.12 95 ASP A N 1
ATOM 709 C CA . ASP A 1 95 ? -9.559 6.440 18.366 1.00 88.12 95 ASP A CA 1
ATOM 710 C C . ASP A 1 95 ? -9.554 7.686 17.464 1.00 88.12 95 ASP A C 1
ATOM 712 O O . ASP A 1 95 ? -9.443 8.811 17.948 1.00 88.12 95 ASP A O 1
ATOM 716 N N . GLY A 1 96 ? -9.726 7.501 16.155 1.00 86.81 96 GLY A N 1
ATOM 717 C CA . GLY A 1 96 ? -9.715 8.573 15.165 1.00 86.81 96 GLY A CA 1
ATOM 718 C C . GLY A 1 96 ? -8.314 8.994 14.723 1.00 86.81 96 GLY A C 1
ATOM 719 O O . GLY A 1 96 ? -8.203 9.842 13.838 1.00 86.81 96 GLY A O 1
ATOM 720 N N . THR A 1 97 ? -7.254 8.410 15.290 1.00 88.38 97 THR A N 1
ATOM 721 C CA . THR A 1 97 ? -5.862 8.761 14.990 1.00 88.38 97 THR A CA 1
ATOM 722 C C . THR A 1 97 ? -5.023 7.530 14.663 1.00 88.38 97 THR A C 1
ATOM 724 O O . THR A 1 97 ? -5.384 6.412 15.009 1.00 88.38 97 THR A O 1
ATOM 727 N N . VAL A 1 98 ? -3.891 7.732 13.981 1.00 90.88 98 VAL A N 1
ATOM 728 C CA . VAL A 1 98 ? -2.916 6.664 13.708 1.00 90.88 98 VAL A CA 1
ATOM 729 C C . VAL A 1 98 ? -1.613 6.967 14.434 1.00 90.88 98 VAL A C 1
ATOM 731 O O . VAL A 1 98 ? -0.894 7.925 14.114 1.00 90.88 98 VAL A O 1
ATOM 734 N N . LYS A 1 99 ? -1.302 6.144 15.435 1.00 91.81 99 LYS A N 1
ATOM 735 C CA . LYS A 1 99 ? -0.104 6.275 16.270 1.00 91.81 99 LYS A CA 1
ATOM 736 C C . LYS A 1 99 ? 1.139 5.905 15.475 1.00 91.81 99 LYS A C 1
ATOM 738 O O . LYS A 1 99 ? 1.105 5.073 14.572 1.00 91.81 99 LYS A O 1
ATOM 743 N N . ASP A 1 100 ? 2.283 6.459 15.874 1.00 92.19 100 ASP A N 1
ATOM 744 C CA . ASP A 1 100 ? 3.572 6.148 15.237 1.00 92.19 100 ASP A CA 1
ATOM 745 C C . ASP A 1 100 ? 3.887 4.651 15.235 1.00 92.19 100 ASP A C 1
ATOM 747 O O . ASP A 1 100 ? 4.499 4.154 14.294 1.00 92.19 100 ASP A O 1
ATOM 751 N N . LYS A 1 101 ? 3.488 3.933 16.291 1.00 91.56 101 LYS A N 1
ATOM 752 C CA . LYS A 1 101 ? 3.699 2.487 16.389 1.00 91.56 101 LYS A CA 1
ATOM 753 C C . LYS A 1 101 ? 2.873 1.730 15.345 1.00 91.56 101 LYS A C 1
ATOM 755 O O . LYS A 1 101 ? 3.433 0.891 14.652 1.00 91.56 101 LYS A O 1
ATOM 760 N N . GLU A 1 102 ? 1.592 2.068 15.207 1.00 93.56 102 GLU A N 1
ATOM 761 C CA . GLU A 1 102 ? 0.694 1.469 14.211 1.00 93.56 102 GLU A CA 1
ATOM 762 C C . GLU A 1 102 ? 1.218 1.754 12.803 1.00 93.56 102 GLU A C 1
ATOM 764 O O . GLU A 1 102 ? 1.422 0.837 12.020 1.00 93.56 102 GLU A O 1
ATOM 769 N N . TYR A 1 103 ? 1.561 3.011 12.515 1.00 93.19 103 TYR A N 1
ATOM 770 C CA . TYR A 1 103 ? 2.103 3.402 11.216 1.00 93.19 103 TYR A CA 1
ATOM 771 C C . TYR A 1 103 ? 3.408 2.678 10.855 1.00 93.19 103 TYR A C 1
ATOM 773 O O . TYR A 1 103 ? 3.580 2.248 9.715 1.00 93.19 103 TYR A O 1
ATOM 781 N N . LYS A 1 104 ? 4.332 2.527 11.813 1.00 92.00 104 LYS A N 1
ATOM 782 C CA . LYS A 1 104 ? 5.584 1.785 11.599 1.00 92.00 104 LYS A CA 1
ATOM 783 C C . LYS A 1 104 ? 5.334 0.310 11.315 1.00 92.00 104 LYS A C 1
ATOM 785 O O . LYS A 1 104 ? 6.010 -0.239 10.452 1.00 92.00 104 LYS A O 1
ATOM 790 N N . GLU A 1 105 ? 4.379 -0.304 12.006 1.00 93.44 105 GLU A N 1
ATOM 791 C CA . GLU A 1 105 ? 4.022 -1.698 11.753 1.00 93.44 105 GLU A CA 1
ATOM 792 C C . GLU A 1 105 ? 3.416 -1.867 10.361 1.00 93.44 105 GLU A C 1
ATOM 794 O O . GLU A 1 105 ? 3.854 -2.741 9.623 1.00 93.44 105 GLU A O 1
ATOM 799 N N . ILE A 1 106 ? 2.487 -0.988 9.962 1.00 94.44 106 ILE A N 1
ATOM 800 C CA . ILE A 1 106 ? 1.887 -1.022 8.620 1.00 94.44 106 ILE A CA 1
ATOM 801 C C . ILE A 1 106 ? 2.993 -0.881 7.566 1.00 94.44 106 ILE A C 1
ATOM 803 O O . ILE A 1 106 ? 3.088 -1.703 6.661 1.00 94.44 106 ILE A O 1
ATOM 807 N N . LEU A 1 107 ? 3.883 0.110 7.703 1.00 92.38 107 LEU A N 1
ATOM 808 C CA . LEU A 1 107 ? 5.004 0.287 6.774 1.00 92.38 107 LEU A CA 1
ATOM 809 C C . LEU A 1 107 ? 5.907 -0.949 6.699 1.00 92.38 107 LEU A C 1
ATOM 811 O O . LEU A 1 107 ? 6.343 -1.309 5.604 1.00 92.38 107 LEU A O 1
ATOM 815 N N . SER A 1 108 ? 6.192 -1.568 7.848 1.00 91.12 108 SER A N 1
ATOM 816 C CA . SER A 1 108 ? 7.024 -2.767 7.941 1.00 91.12 108 SER A CA 1
ATOM 817 C C . SER A 1 108 ? 6.344 -3.977 7.308 1.00 91.12 108 SER A C 1
ATOM 819 O O . SER A 1 108 ? 7.006 -4.741 6.617 1.00 91.12 108 SER A O 1
ATOM 821 N N . PHE A 1 109 ? 5.038 -4.145 7.501 1.00 92.44 109 PHE A N 1
ATOM 822 C CA . PHE A 1 109 ? 4.275 -5.221 6.879 1.00 92.44 109 PHE A CA 1
ATOM 823 C C . PHE A 1 109 ? 4.242 -5.056 5.356 1.00 92.44 109 PHE A C 1
ATOM 825 O O . PHE A 1 109 ? 4.538 -5.989 4.617 1.00 92.44 109 PHE A O 1
ATOM 832 N N . VAL A 1 110 ? 3.951 -3.843 4.880 1.00 90.62 110 VAL A N 1
ATOM 833 C CA . VAL A 1 110 ? 3.761 -3.566 3.451 1.00 90.62 110 VAL A CA 1
ATOM 834 C C . VAL A 1 110 ? 5.066 -3.597 2.659 1.00 90.62 110 VAL A C 1
ATOM 836 O O . VAL A 1 110 ? 5.098 -4.109 1.545 1.00 90.62 110 VAL A O 1
ATOM 839 N N . ASN A 1 111 ? 6.142 -3.021 3.199 1.00 86.31 111 ASN A N 1
ATOM 840 C CA . ASN A 1 111 ? 7.387 -2.817 2.450 1.00 86.31 111 ASN A CA 1
ATOM 841 C C . ASN A 1 111 ? 8.555 -3.662 2.972 1.00 86.31 111 ASN A C 1
ATOM 843 O O . ASN A 1 111 ? 9.641 -3.640 2.385 1.00 86.31 111 ASN A O 1
ATOM 847 N N . GLY A 1 112 ? 8.376 -4.366 4.092 1.00 85.19 112 GLY A N 1
ATOM 848 C CA . GLY A 1 112 ? 9.440 -5.115 4.748 1.00 85.19 112 GLY A CA 1
ATOM 849 C C . GLY A 1 112 ? 10.677 -4.257 5.018 1.00 85.19 112 GLY A C 1
ATOM 850 O O . GLY A 1 112 ? 10.609 -3.083 5.390 1.00 85.19 112 GLY A O 1
ATOM 851 N N . LEU A 1 113 ? 11.846 -4.845 4.755 1.00 71.75 113 LEU A N 1
ATOM 852 C CA . LEU A 1 113 ? 13.146 -4.178 4.881 1.00 71.75 113 LEU A CA 1
ATOM 853 C C . LEU A 1 113 ? 13.369 -3.083 3.820 1.00 71.75 113 LEU A C 1
ATOM 855 O O . LEU A 1 113 ? 14.239 -2.225 3.988 1.00 71.75 113 LEU A O 1
ATOM 859 N N . SER A 1 114 ? 12.583 -3.085 2.741 1.00 75.00 114 SER A N 1
ATOM 860 C CA . SER A 1 114 ? 12.719 -2.146 1.624 1.00 75.00 114 SER A CA 1
ATOM 861 C C . SER A 1 114 ? 12.120 -0.771 1.915 1.00 75.00 114 SER A C 1
ATOM 863 O O . SER A 1 114 ? 12.376 0.164 1.156 1.00 75.00 114 SER A O 1
ATOM 865 N N . ALA A 1 115 ? 11.405 -0.602 3.035 1.00 74.19 115 ALA A N 1
ATOM 866 C CA . ALA A 1 115 ? 10.815 0.674 3.448 1.00 74.19 115 ALA A CA 1
ATOM 867 C C . ALA A 1 115 ? 11.827 1.842 3.460 1.00 74.19 115 ALA A C 1
ATOM 869 O O . ALA A 1 115 ? 11.469 2.986 3.195 1.00 74.19 115 ALA A O 1
ATOM 870 N N . VAL A 1 116 ? 13.108 1.556 3.726 1.00 72.88 116 VAL A N 1
ATOM 871 C CA . VAL A 1 116 ? 14.194 2.554 3.794 1.00 72.88 116 VAL A CA 1
ATOM 872 C C . VAL A 1 116 ? 14.615 3.076 2.412 1.00 72.88 116 VAL A C 1
ATOM 874 O O . VAL A 1 116 ? 15.233 4.133 2.316 1.00 72.88 116 VAL A O 1
ATOM 877 N N . ARG A 1 117 ? 14.307 2.346 1.333 1.00 78.88 117 ARG A N 1
ATOM 878 C CA . ARG A 1 117 ? 14.746 2.654 -0.041 1.00 78.88 117 ARG A CA 1
ATOM 879 C C . ARG A 1 117 ? 13.595 2.979 -0.993 1.00 78.88 117 ARG A C 1
ATOM 881 O O . ARG A 1 117 ? 13.779 2.927 -2.207 1.00 78.88 117 ARG A O 1
ATOM 888 N N . LEU A 1 118 ? 12.420 3.304 -0.463 1.00 81.94 118 LEU A N 1
ATOM 889 C CA . LEU A 1 118 ? 11.292 3.723 -1.288 1.00 81.94 118 LEU A CA 1
ATOM 890 C C . LEU A 1 118 ? 11.600 5.048 -2.008 1.00 81.94 118 LEU A C 1
ATOM 892 O O . LEU A 1 118 ? 12.249 5.923 -1.424 1.00 81.94 118 LEU A O 1
ATOM 896 N N . PRO A 1 119 ? 11.116 5.232 -3.250 1.00 85.69 119 PRO A N 1
ATOM 897 C CA . PRO A 1 119 ? 11.163 6.529 -3.911 1.00 85.69 119 PRO A CA 1
ATOM 898 C C . PRO A 1 119 ? 10.506 7.607 -3.044 1.00 85.69 119 PRO A C 1
ATOM 900 O O . PRO A 1 119 ? 9.494 7.358 -2.386 1.00 85.69 119 PRO A O 1
ATOM 903 N N . SER A 1 120 ? 11.069 8.818 -3.056 1.00 85.06 120 SER A N 1
ATOM 904 C CA . SER A 1 120 ? 10.613 9.927 -2.205 1.00 85.06 120 SER A CA 1
ATOM 905 C C . SER A 1 120 ? 9.130 10.241 -2.384 1.00 85.06 120 SER A C 1
ATOM 907 O O . SER A 1 120 ? 8.443 10.517 -1.405 1.00 85.06 120 SER A O 1
ATOM 909 N N . GLU A 1 121 ? 8.629 10.152 -3.613 1.00 83.75 121 GLU A N 1
ATOM 910 C CA . GLU A 1 121 ? 7.221 10.370 -3.932 1.00 83.75 121 GLU A CA 1
ATOM 911 C C . GLU A 1 121 ? 6.302 9.376 -3.212 1.00 83.75 121 GLU A C 1
ATOM 913 O O . GLU A 1 121 ? 5.335 9.780 -2.571 1.00 83.75 121 GLU A O 1
ATOM 918 N N . ILE A 1 122 ? 6.654 8.089 -3.214 1.00 86.75 122 ILE A N 1
ATOM 919 C CA . ILE A 1 122 ? 5.882 7.051 -2.522 1.00 86.75 122 ILE A CA 1
ATOM 920 C C . ILE A 1 122 ? 5.900 7.282 -1.010 1.00 86.75 122 ILE A C 1
ATOM 922 O O . ILE A 1 122 ? 4.868 7.165 -0.351 1.00 86.75 122 ILE A O 1
ATOM 926 N N . VAL A 1 123 ? 7.046 7.686 -0.453 1.00 86.31 123 VAL A N 1
ATOM 927 C CA . VAL A 1 123 ? 7.159 8.034 0.973 1.00 86.31 123 VAL A CA 1
ATOM 928 C C . VAL A 1 123 ? 6.242 9.205 1.339 1.00 86.31 123 VAL A C 1
ATOM 930 O O . VAL A 1 123 ? 5.628 9.189 2.409 1.00 86.31 123 VAL A O 1
ATOM 933 N N . VAL A 1 124 ? 6.141 10.215 0.470 1.00 87.50 124 VAL A N 1
ATOM 934 C CA . VAL A 1 124 ? 5.228 11.350 0.661 1.00 87.50 124 VAL A CA 1
ATOM 935 C C . VAL A 1 124 ? 3.780 10.873 0.616 1.00 87.50 124 VAL A C 1
ATOM 937 O O . VAL A 1 124 ? 3.046 11.143 1.562 1.00 87.50 124 VAL A O 1
ATOM 940 N N . THR A 1 125 ? 3.391 10.092 -0.393 1.00 86.94 125 THR A N 1
ATOM 941 C CA . THR A 1 125 ? 2.031 9.544 -0.518 1.00 86.94 125 THR A CA 1
ATOM 942 C C . THR A 1 125 ? 1.626 8.725 0.707 1.00 86.94 125 THR A C 1
ATOM 944 O O . THR A 1 125 ? 0.565 8.954 1.288 1.00 86.94 125 THR A O 1
ATOM 947 N N . MET A 1 126 ? 2.492 7.821 1.173 1.00 86.88 126 MET A N 1
ATOM 948 C CA . MET A 1 126 ? 2.237 7.012 2.371 1.00 86.88 126 MET A CA 1
ATOM 949 C C . MET A 1 126 ? 2.079 7.871 3.633 1.00 86.88 126 MET A C 1
ATOM 951 O O . MET A 1 126 ? 1.229 7.587 4.480 1.00 86.88 126 MET A O 1
ATOM 955 N N . ARG A 1 127 ? 2.852 8.957 3.751 1.00 88.25 127 ARG A N 1
ATOM 956 C CA . ARG A 1 127 ? 2.703 9.917 4.850 1.00 88.25 127 ARG A CA 1
ATOM 957 C C . ARG A 1 127 ? 1.389 10.688 4.752 1.00 88.25 127 ARG A C 1
ATOM 959 O O . ARG A 1 127 ? 0.709 10.833 5.762 1.00 88.25 127 ARG A O 1
ATOM 966 N N . THR A 1 128 ? 1.007 11.139 3.562 1.00 87.12 128 THR A N 1
ATOM 967 C CA . THR A 1 128 ? -0.261 11.845 3.345 1.00 87.12 128 THR A CA 1
ATOM 968 C C . THR A 1 128 ? -1.455 10.970 3.706 1.00 87.12 128 THR A C 1
ATOM 970 O O . THR A 1 128 ? -2.382 11.466 4.338 1.00 87.12 128 THR A O 1
ATOM 973 N N . ILE A 1 129 ? -1.410 9.673 3.388 1.00 88.19 129 ILE A N 1
ATOM 974 C CA . ILE A 1 129 ? -2.439 8.700 3.787 1.00 88.19 129 ILE A CA 1
ATOM 975 C C . ILE A 1 129 ? -2.524 8.590 5.306 1.00 88.19 129 ILE A C 1
ATOM 977 O O . ILE A 1 129 ? -3.613 8.573 5.861 1.00 88.19 129 ILE A O 1
ATOM 981 N N . ARG A 1 130 ? -1.389 8.560 6.006 1.00 88.56 130 ARG A N 1
ATOM 982 C CA . ARG A 1 130 ? -1.380 8.553 7.473 1.00 88.56 130 ARG A CA 1
ATOM 983 C C . ARG A 1 130 ? -2.001 9.821 8.068 1.00 88.56 130 ARG A C 1
ATOM 985 O O . ARG A 1 130 ? -2.722 9.737 9.058 1.00 88.56 130 ARG A O 1
ATOM 992 N N . GLU A 1 131 ? -1.665 10.982 7.515 1.00 87.75 131 GLU A N 1
ATOM 993 C CA . GLU A 1 131 ? -2.146 12.289 7.986 1.00 87.75 131 GLU A CA 1
ATOM 994 C C . GLU A 1 131 ? -3.623 12.517 7.647 1.00 87.75 131 GLU A C 1
ATOM 996 O O . GLU A 1 131 ? -4.344 13.139 8.423 1.00 87.75 131 GLU A O 1
ATOM 1001 N N . ASN A 1 132 ? -4.077 11.963 6.521 1.00 85.00 132 ASN A N 1
ATOM 1002 C CA . ASN A 1 132 ? -5.455 12.012 6.048 1.00 85.00 132 ASN A CA 1
ATOM 1003 C C . ASN A 1 132 ? -5.944 10.591 5.733 1.00 85.00 132 ASN A C 1
ATOM 1005 O O . ASN A 1 132 ? -6.045 10.223 4.557 1.00 85.00 132 ASN A O 1
ATOM 1009 N N . PRO A 1 133 ? -6.230 9.781 6.769 1.00 85.69 133 PRO A N 1
ATOM 1010 C CA . PRO A 1 133 ? -6.696 8.417 6.586 1.00 85.69 133 PRO A CA 1
ATOM 1011 C C . PRO A 1 133 ? -7.920 8.335 5.666 1.00 85.69 133 PRO A C 1
ATOM 1013 O O . PRO A 1 133 ? -8.884 9.089 5.849 1.00 85.69 133 PRO A O 1
ATOM 1016 N N . PRO A 1 134 ? -7.919 7.415 4.689 1.00 87.06 134 PRO A N 1
ATOM 1017 C CA . PRO A 1 134 ? -9.070 7.212 3.834 1.00 87.06 134 PRO A CA 1
ATOM 1018 C C . PRO A 1 134 ? -10.214 6.550 4.609 1.00 87.06 134 PRO A C 1
ATOM 1020 O O . PRO A 1 134 ? -10.012 5.805 5.572 1.00 87.06 134 PRO A O 1
ATOM 1023 N N . GLY A 1 135 ? -11.444 6.795 4.158 1.00 82.94 135 GLY A N 1
ATOM 1024 C CA . GLY A 1 135 ? -12.616 6.077 4.656 1.00 82.94 135 GLY A CA 1
ATOM 1025 C C . GLY A 1 135 ? -12.648 4.620 4.182 1.00 82.94 135 GLY A C 1
ATOM 1026 O O . GLY A 1 135 ? -12.013 4.264 3.191 1.00 82.94 135 GLY A O 1
ATOM 1027 N N . ALA A 1 136 ? -13.458 3.789 4.845 1.00 87.56 136 ALA A N 1
ATOM 1028 C CA . ALA A 1 136 ? -13.562 2.354 4.557 1.00 87.56 136 ALA A CA 1
ATOM 1029 C C . ALA A 1 136 ? -13.851 2.031 3.080 1.00 87.56 136 ALA A C 1
ATOM 1031 O O . ALA A 1 136 ? -13.205 1.156 2.517 1.00 87.56 136 ALA A O 1
ATOM 1032 N N . ASN A 1 137 ? -14.756 2.774 2.436 1.00 84.06 137 ASN A N 1
ATOM 1033 C CA . ASN A 1 137 ? -15.087 2.556 1.023 1.00 84.06 137 ASN A CA 1
ATOM 1034 C C . ASN A 1 137 ? -13.882 2.784 0.106 1.00 84.06 137 ASN A C 1
ATOM 1036 O O . ASN A 1 137 ? -13.622 1.970 -0.767 1.00 84.06 137 ASN A O 1
ATOM 1040 N N . VAL A 1 138 ? -13.104 3.839 0.363 1.00 85.88 138 VAL A N 1
ATOM 1041 C CA . VAL A 1 138 ? -11.900 4.148 -0.421 1.00 85.88 138 VAL A CA 1
ATOM 1042 C C . VAL A 1 138 ? -10.855 3.044 -0.257 1.00 85.88 138 VAL A C 1
ATOM 1044 O O . VAL A 1 138 ? -10.207 2.666 -1.226 1.00 85.88 138 VAL A O 1
ATOM 1047 N N . ALA A 1 139 ? -10.718 2.481 0.947 1.00 84.50 139 ALA A N 1
ATOM 1048 C CA . ALA A 1 139 ? -9.837 1.339 1.177 1.00 84.50 139 ALA A CA 1
ATOM 1049 C C . ALA A 1 139 ? -10.313 0.071 0.439 1.00 84.50 139 ALA A C 1
ATOM 1051 O O . ALA A 1 139 ? -9.486 -0.670 -0.088 1.00 84.50 139 ALA A O 1
ATOM 1052 N N . PHE A 1 140 ? -11.628 -0.172 0.362 1.00 83.88 140 PHE A N 1
ATOM 1053 C CA . PHE A 1 140 ? -12.183 -1.293 -0.407 1.00 83.88 140 PHE A CA 1
ATOM 1054 C C . PHE A 1 140 ? -11.965 -1.124 -1.911 1.00 83.88 140 PHE A C 1
ATOM 1056 O O . PHE A 1 140 ? -11.580 -2.081 -2.581 1.00 83.88 140 PHE A O 1
ATOM 1063 N N . ASP A 1 141 ? -12.192 0.079 -2.435 1.00 83.94 141 ASP A N 1
ATOM 1064 C CA . ASP A 1 141 ? -12.007 0.376 -3.854 1.00 83.94 141 ASP A CA 1
ATOM 1065 C C . ASP A 1 141 ? -10.528 0.237 -4.238 1.00 83.94 141 ASP A C 1
ATOM 1067 O O . ASP A 1 141 ? -10.209 -0.475 -5.188 1.00 83.94 141 ASP A O 1
ATOM 1071 N N . ALA A 1 142 ? -9.615 0.774 -3.420 1.00 84.69 142 ALA A N 1
ATOM 1072 C CA . ALA A 1 142 ? -8.175 0.619 -3.623 1.00 84.69 142 ALA A CA 1
ATOM 1073 C C . ALA A 1 142 ? -7.733 -0.856 -3.620 1.00 84.69 142 ALA A C 1
ATOM 1075 O O . ALA A 1 142 ? -6.918 -1.259 -4.451 1.00 84.69 142 ALA A O 1
ATOM 1076 N N . ALA A 1 143 ? -8.290 -1.677 -2.720 1.00 84.38 143 ALA A N 1
ATOM 1077 C CA . ALA A 1 143 ? -8.007 -3.111 -2.676 1.00 84.38 143 ALA A CA 1
ATOM 1078 C C . ALA A 1 143 ? -8.424 -3.819 -3.974 1.00 84.38 143 ALA A C 1
ATOM 1080 O O . ALA A 1 143 ? -7.688 -4.661 -4.485 1.00 84.38 143 ALA A O 1
ATOM 1081 N N . LYS A 1 144 ? -9.590 -3.463 -4.526 1.00 83.25 144 LYS A N 1
ATOM 1082 C CA . LYS A 1 144 ? -10.113 -4.043 -5.770 1.00 83.25 144 LYS A CA 1
ATOM 1083 C C . LYS A 1 144 ? -9.315 -3.593 -6.987 1.00 83.25 144 LYS A C 1
ATOM 1085 O O . LYS A 1 144 ? -8.914 -4.428 -7.791 1.00 83.25 144 LYS A O 1
ATOM 1090 N N . GLU A 1 145 ? -9.073 -2.292 -7.111 1.00 85.69 145 GLU A N 1
ATOM 1091 C CA . GLU A 1 145 ? -8.350 -1.707 -8.244 1.00 85.69 145 GLU A CA 1
ATOM 1092 C C . GLU A 1 145 ? -6.920 -2.240 -8.342 1.00 85.69 145 GLU A C 1
ATOM 1094 O O . GLU A 1 145 ? -6.453 -2.561 -9.434 1.00 85.69 145 GLU A O 1
ATOM 1099 N N . CYS A 1 146 ? -6.245 -2.391 -7.200 1.00 85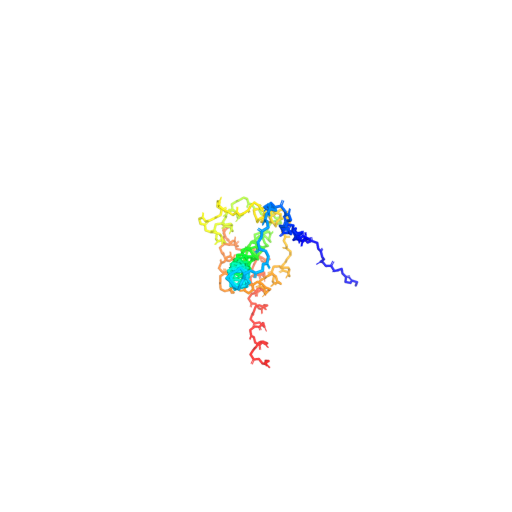.75 146 CYS A N 1
ATOM 1100 C CA . CYS A 1 146 ? -4.877 -2.903 -7.143 1.00 85.75 146 CYS A CA 1
ATOM 1101 C C . CYS A 1 146 ? -4.797 -4.432 -7.028 1.00 85.75 146 CYS A C 1
ATOM 1103 O O . CYS A 1 146 ? -3.694 -4.955 -6.893 1.00 85.75 146 CYS A O 1
ATOM 1105 N N . GLN A 1 147 ? -5.934 -5.140 -7.069 1.00 87.88 147 GLN A N 1
ATOM 1106 C CA . GLN A 1 147 ? -6.016 -6.602 -6.944 1.00 87.88 147 GLN A CA 1
ATOM 1107 C C . GLN A 1 147 ? -5.247 -7.129 -5.724 1.00 87.88 147 GLN A C 1
ATOM 1109 O O . GLN A 1 147 ? -4.459 -8.070 -5.812 1.00 87.88 147 GLN A O 1
ATOM 1114 N N . VAL A 1 148 ? -5.456 -6.479 -4.578 1.00 86.94 148 VAL A N 1
ATOM 1115 C CA . VAL A 1 148 ? -4.815 -6.861 -3.321 1.00 86.94 148 VAL A CA 1
ATOM 1116 C C . VAL A 1 148 ? -5.279 -8.251 -2.906 1.00 86.94 148 VAL A C 1
ATOM 1118 O O . VAL A 1 148 ? -6.479 -8.532 -2.894 1.00 86.94 148 VAL A O 1
ATOM 1121 N N . ASP A 1 149 ? -4.323 -9.103 -2.536 1.00 91.50 149 ASP A N 1
ATOM 1122 C CA . ASP A 1 149 ? -4.625 -10.418 -1.985 1.00 91.50 149 ASP A CA 1
ATOM 1123 C C . ASP A 1 149 ? -5.466 -10.273 -0.706 1.00 91.50 149 ASP A C 1
ATOM 1125 O O . ASP A 1 149 ? -5.107 -9.549 0.229 1.00 91.50 149 ASP A O 1
ATOM 1129 N N . ILE A 1 150 ? -6.630 -10.924 -0.696 1.00 91.12 150 ILE A N 1
ATOM 1130 C CA . ILE A 1 150 ? -7.633 -10.746 0.358 1.00 91.12 150 ILE A CA 1
ATOM 1131 C C . ILE A 1 150 ? -7.106 -11.282 1.688 1.00 91.12 150 ILE A C 1
ATOM 1133 O O . ILE A 1 150 ? -7.320 -10.643 2.719 1.00 91.12 150 ILE A O 1
ATOM 1137 N N . ASP A 1 151 ? -6.413 -12.420 1.671 1.00 93.00 151 ASP A N 1
ATOM 1138 C CA . ASP A 1 151 ? -5.883 -13.043 2.880 1.00 93.00 151 ASP A CA 1
ATOM 1139 C C . ASP A 1 151 ? -4.769 -12.177 3.475 1.00 93.00 151 ASP A C 1
ATOM 1141 O O . ASP A 1 151 ? -4.773 -11.913 4.678 1.00 93.00 151 ASP A O 1
ATOM 1145 N N . LEU A 1 152 ? -3.895 -11.623 2.630 1.00 93.06 152 LEU A N 1
ATOM 1146 C CA . LEU A 1 152 ? -2.864 -10.670 3.038 1.00 93.06 152 LEU A CA 1
ATOM 1147 C C . LEU A 1 152 ? -3.463 -9.385 3.628 1.00 93.06 152 LEU A C 1
ATOM 1149 O O . LEU A 1 152 ? -2.983 -8.873 4.641 1.00 93.06 152 LEU A O 1
ATOM 1153 N N . ALA A 1 153 ? -4.513 -8.842 3.008 1.00 94.56 153 ALA A N 1
ATOM 1154 C CA . ALA A 1 153 ? -5.195 -7.661 3.527 1.00 94.56 153 ALA A CA 1
ATOM 1155 C C . ALA A 1 153 ? -5.875 -7.944 4.875 1.00 94.56 153 ALA A C 1
ATOM 1157 O O . ALA A 1 153 ? -5.814 -7.111 5.780 1.00 94.56 153 ALA A O 1
ATOM 1158 N N . LEU A 1 154 ? -6.498 -9.115 5.034 1.00 95.38 154 LEU A N 1
ATOM 1159 C CA . LEU A 1 154 ? -7.101 -9.535 6.299 1.00 95.38 154 LEU A CA 1
ATOM 1160 C C . LEU A 1 154 ? -6.050 -9.758 7.386 1.00 95.38 154 LEU A C 1
ATOM 1162 O O . LEU A 1 154 ? -6.276 -9.337 8.518 1.00 95.38 154 LEU A O 1
ATOM 1166 N N . GLU A 1 155 ? -4.900 -10.340 7.048 1.00 95.81 155 GLU A N 1
ATOM 1167 C CA . GLU A 1 155 ? -3.770 -10.490 7.966 1.00 95.81 155 GLU A CA 1
ATOM 1168 C C . GLU A 1 155 ? -3.259 -9.125 8.440 1.00 95.81 155 GLU A C 1
ATOM 1170 O O . GLU A 1 155 ? -3.115 -8.902 9.645 1.00 95.81 155 GLU A O 1
ATOM 1175 N N . LEU A 1 156 ? -3.070 -8.174 7.517 1.00 96.38 156 LEU A N 1
ATOM 1176 C CA . LEU A 1 156 ? -2.709 -6.801 7.865 1.00 96.38 156 LEU A CA 1
ATOM 1177 C C . LEU A 1 156 ? -3.740 -6.184 8.815 1.00 96.38 156 LEU A C 1
ATOM 1179 O O . LEU A 1 156 ? -3.372 -5.624 9.849 1.00 96.38 156 LEU A O 1
ATOM 1183 N N . ILE A 1 157 ? -5.031 -6.286 8.487 1.00 96.25 157 ILE A N 1
ATOM 1184 C CA . ILE A 1 157 ? -6.104 -5.767 9.340 1.00 96.25 157 ILE A CA 1
ATOM 1185 C C . ILE A 1 157 ? -6.008 -6.398 10.731 1.00 96.25 157 ILE A C 1
ATOM 1187 O O . ILE A 1 157 ? -6.020 -5.666 11.719 1.00 96.25 157 ILE A O 1
ATOM 1191 N N . ASP A 1 158 ? -5.858 -7.719 10.817 1.00 95.69 158 ASP A N 1
ATOM 1192 C CA . ASP A 1 158 ? -5.806 -8.461 12.076 1.00 95.69 158 ASP A CA 1
ATOM 1193 C C . ASP A 1 158 ? -4.626 -8.054 12.958 1.00 95.69 158 ASP A C 1
ATOM 1195 O O . ASP A 1 158 ? -4.810 -7.804 14.154 1.00 95.69 158 ASP A O 1
ATOM 1199 N N . ILE A 1 159 ? -3.435 -7.894 12.380 1.00 94.94 159 ILE A N 1
ATOM 1200 C CA . ILE A 1 159 ? -2.250 -7.410 13.101 1.00 94.94 159 ILE A CA 1
ATOM 1201 C C . ILE A 1 159 ? -2.513 -6.020 13.690 1.00 94.94 159 ILE A C 1
ATOM 1203 O O . ILE A 1 159 ? -2.248 -5.768 14.869 1.00 94.94 159 ILE A O 1
ATOM 1207 N N . ILE A 1 160 ? -3.072 -5.112 12.891 1.00 95.31 160 ILE A N 1
ATOM 1208 C CA . ILE A 1 160 ? -3.269 -3.721 13.302 1.00 95.31 160 ILE A CA 1
ATOM 1209 C C . ILE A 1 160 ? -4.358 -3.589 14.365 1.00 95.31 160 ILE A C 1
ATOM 1211 O O . ILE A 1 160 ? -4.144 -2.929 15.386 1.00 95.31 160 ILE A O 1
ATOM 1215 N N . ILE A 1 161 ? -5.508 -4.243 14.190 1.00 94.00 161 ILE A N 1
ATOM 1216 C CA . ILE A 1 161 ? -6.622 -4.107 15.138 1.00 94.00 161 ILE A CA 1
ATOM 1217 C C . ILE A 1 161 ? -6.333 -4.787 16.486 1.00 94.00 161 ILE A C 1
ATOM 1219 O O . ILE A 1 161 ? -6.904 -4.385 17.503 1.00 94.00 161 ILE A O 1
ATOM 1223 N N . THR A 1 162 ? -5.433 -5.778 16.518 1.00 93.88 162 THR A N 1
ATOM 1224 C CA . THR A 1 162 ? -5.048 -6.502 17.745 1.00 93.88 162 THR A CA 1
ATOM 1225 C C . THR A 1 162 ? -3.820 -5.928 18.458 1.00 93.88 162 THR A C 1
ATOM 1227 O O . THR A 1 162 ? -3.559 -6.266 19.616 1.00 93.88 162 THR A O 1
ATOM 1230 N N . MET A 1 163 ? -3.090 -4.994 17.835 1.00 90.56 163 MET A N 1
ATOM 1231 C CA . MET A 1 163 ? -1.838 -4.432 18.370 1.00 90.56 163 MET A CA 1
ATOM 1232 C C . MET A 1 163 ? -1.972 -3.830 19.780 1.00 90.56 163 MET A C 1
ATOM 1234 O O . MET A 1 163 ? -1.021 -3.813 20.568 1.00 90.56 163 MET A O 1
ATOM 1238 N N . HIS A 1 164 ? -3.158 -3.317 20.100 1.00 85.94 164 HIS A N 1
ATOM 1239 C CA . HIS A 1 164 ? -3.482 -2.677 21.373 1.00 85.94 164 HIS A CA 1
ATOM 1240 C C . HIS A 1 164 ? -4.429 -3.529 22.240 1.00 85.94 164 HIS A C 1
ATOM 1242 O O . HIS A 1 164 ? -5.182 -2.991 23.059 1.00 85.94 164 HIS A O 1
ATOM 1248 N N . GLY A 1 165 ? -4.409 -4.851 22.057 1.00 88.75 165 GLY A N 1
ATOM 1249 C CA . GLY A 1 165 ? -5.280 -5.801 22.744 1.00 88.75 165 GLY A CA 1
ATOM 1250 C C . GLY A 1 165 ? -6.559 -6.061 21.955 1.00 88.75 165 GLY A C 1
ATOM 1251 O O . GLY A 1 165 ? -6.523 -6.213 20.740 1.00 88.75 165 GLY A O 1
ATOM 1252 N N . ASN A 1 166 ? -7.703 -6.113 22.635 1.00 92.44 166 ASN A N 1
ATOM 1253 C CA . ASN A 1 166 ? -8.958 -6.459 21.971 1.00 92.44 166 ASN A CA 1
ATOM 1254 C C . ASN A 1 166 ? -9.368 -5.389 20.933 1.00 92.44 166 ASN A C 1
ATOM 1256 O O . ASN A 1 166 ? -9.337 -4.193 21.257 1.00 92.44 166 ASN A O 1
ATOM 1260 N N . PRO A 1 167 ? -9.778 -5.802 19.719 1.00 92.81 167 PRO A N 1
ATOM 1261 C CA . PRO A 1 167 ? -10.316 -4.896 18.708 1.00 92.81 167 PRO A CA 1
ATOM 1262 C C . PRO A 1 167 ? -11.608 -4.219 19.170 1.00 92.81 167 PRO A C 1
ATOM 1264 O O . PRO A 1 167 ? -12.425 -4.830 19.865 1.00 92.81 167 PRO A O 1
ATOM 1267 N N . THR A 1 168 ? -11.827 -2.973 18.750 1.00 93.81 168 THR A N 1
ATOM 1268 C CA . THR A 1 168 ? -13.094 -2.268 18.999 1.00 93.81 168 THR A CA 1
ATOM 1269 C C . THR A 1 168 ? -14.202 -2.759 18.060 1.00 93.81 168 THR A C 1
ATOM 1271 O O . THR A 1 168 ? -13.939 -3.364 17.020 1.00 93.81 168 THR A O 1
ATOM 1274 N N . GLN A 1 169 ? -15.466 -2.472 18.392 1.00 94.94 169 GLN A N 1
ATOM 1275 C CA . GLN A 1 169 ? -16.599 -2.831 17.531 1.00 94.94 169 GLN A CA 1
ATOM 1276 C C . GLN A 1 169 ? -16.481 -2.239 16.105 1.00 94.94 169 GLN A C 1
ATOM 1278 O O . GLN A 1 169 ? -16.691 -2.995 15.157 1.00 94.94 169 GLN A O 1
ATOM 1283 N N . PRO A 1 170 ? -16.085 -0.960 15.902 1.00 94.12 170 PRO A N 1
ATOM 1284 C CA . PRO A 1 170 ? -15.828 -0.428 14.559 1.00 94.12 170 PRO A CA 1
ATOM 1285 C C . PRO A 1 170 ? -14.742 -1.186 13.786 1.00 94.12 170 PRO A C 1
ATOM 1287 O O . PRO A 1 170 ? -14.904 -1.443 12.596 1.00 94.12 170 PRO A O 1
ATOM 1290 N N . GLN A 1 171 ? -13.660 -1.590 14.456 1.00 95.00 171 GLN A N 1
ATOM 1291 C CA . GLN A 1 171 ? -12.570 -2.348 13.833 1.00 95.00 171 GLN A CA 1
ATOM 1292 C C . GLN A 1 171 ? -13.021 -3.747 13.392 1.00 95.00 171 GLN A C 1
ATOM 1294 O O . GLN A 1 171 ? -12.722 -4.178 12.280 1.00 95.00 171 GLN A O 1
ATOM 1299 N N . GLN A 1 172 ? -13.803 -4.435 14.230 1.00 94.38 172 GLN A N 1
ATOM 1300 C CA . GLN A 1 172 ? -14.386 -5.733 13.878 1.00 94.38 172 GLN A CA 1
ATOM 1301 C C . GLN A 1 172 ? -15.383 -5.610 12.722 1.00 94.38 172 GLN A C 1
ATOM 1303 O O . GLN A 1 172 ? -15.364 -6.426 11.802 1.00 94.38 172 GLN A O 1
ATOM 1308 N N . ALA A 1 173 ? -16.226 -4.573 12.739 1.00 94.56 173 ALA A N 1
ATOM 1309 C CA . ALA A 1 173 ? -17.169 -4.306 11.660 1.00 94.56 173 ALA A CA 1
ATOM 1310 C C . ALA A 1 173 ? -16.445 -4.045 10.333 1.00 94.56 173 ALA A C 1
ATOM 1312 O O . ALA A 1 173 ? -16.847 -4.596 9.312 1.00 94.56 173 ALA A O 1
ATOM 1313 N N . PHE A 1 174 ? -15.352 -3.276 10.351 1.00 94.88 174 PHE A N 1
ATOM 1314 C CA . PHE A 1 174 ? -14.531 -3.037 9.165 1.00 94.88 174 PHE A CA 1
ATOM 1315 C C . PHE A 1 174 ? -13.930 -4.326 8.606 1.00 94.88 174 PHE A C 1
ATOM 1317 O O . PHE A 1 174 ? -14.091 -4.593 7.420 1.00 94.88 174 PHE A O 1
ATOM 1324 N N . ARG A 1 175 ? -13.324 -5.167 9.452 1.00 95.06 175 ARG A N 1
ATOM 1325 C CA . ARG A 1 175 ? -12.784 -6.471 9.037 1.00 95.06 175 ARG A CA 1
ATOM 1326 C C . ARG A 1 175 ? -13.850 -7.360 8.386 1.00 95.06 175 ARG A C 1
ATOM 1328 O O . ARG A 1 175 ? -13.619 -7.939 7.328 1.00 95.06 175 ARG A O 1
ATOM 1335 N N . MET A 1 176 ? -15.026 -7.467 9.007 1.00 94.00 176 MET A N 1
ATOM 1336 C CA . MET A 1 176 ? -16.126 -8.282 8.477 1.00 94.00 176 MET A CA 1
ATOM 1337 C C . MET A 1 176 ? -16.675 -7.717 7.164 1.00 94.00 176 MET A C 1
ATOM 1339 O O . MET A 1 176 ? -16.928 -8.476 6.230 1.00 94.00 176 MET A O 1
ATOM 1343 N N . ALA A 1 177 ? -16.819 -6.394 7.076 1.00 93.00 177 ALA A N 1
ATOM 1344 C CA . ALA A 1 177 ? -17.243 -5.720 5.856 1.00 93.00 177 ALA A CA 1
ATOM 1345 C C . ALA A 1 177 ? -16.216 -5.883 4.726 1.00 93.00 177 ALA A C 1
ATOM 1347 O O . ALA A 1 177 ? -16.619 -6.067 3.579 1.00 93.00 177 ALA A O 1
ATOM 1348 N N . PHE A 1 178 ? -14.916 -5.861 5.039 1.00 91.94 178 PHE A N 1
ATOM 1349 C CA . PHE A 1 178 ? -13.841 -6.113 4.078 1.00 91.94 178 PHE A CA 1
ATOM 1350 C C . PHE A 1 178 ? -13.989 -7.510 3.465 1.00 91.94 178 PHE A C 1
ATOM 1352 O O . PHE A 1 178 ? -14.116 -7.642 2.250 1.00 91.94 178 PHE A O 1
ATOM 1359 N N . LEU A 1 179 ? -14.098 -8.544 4.310 1.00 90.88 179 LEU A N 1
ATOM 1360 C CA . LEU A 1 179 ? -14.281 -9.929 3.869 1.00 90.88 179 LEU A CA 1
ATOM 1361 C C . LEU A 1 179 ? -15.513 -10.092 2.962 1.00 90.88 179 LEU A C 1
ATOM 1363 O O . LEU A 1 179 ? -15.418 -10.685 1.890 1.00 90.88 179 LEU A O 1
ATOM 1367 N N . GLN A 1 180 ? -16.659 -9.532 3.361 1.00 88.88 180 GLN A N 1
ATOM 1368 C CA . GLN A 1 180 ? -17.897 -9.621 2.580 1.00 88.88 180 GLN A CA 1
ATOM 1369 C C . GLN A 1 180 ? -17.777 -8.926 1.216 1.00 88.88 180 GLN A C 1
ATOM 1371 O O . GLN A 1 180 ? -18.150 -9.500 0.193 1.00 88.88 180 GLN A O 1
ATOM 1376 N N . ASN A 1 181 ? -17.232 -7.705 1.177 1.00 84.06 181 ASN A N 1
ATOM 1377 C CA . ASN A 1 181 ? -17.085 -6.943 -0.068 1.00 84.06 181 ASN A CA 1
ATOM 1378 C C . ASN A 1 181 ? -16.143 -7.621 -1.067 1.00 84.06 181 ASN A C 1
ATOM 1380 O O . ASN A 1 181 ? -16.369 -7.548 -2.280 1.00 84.06 181 ASN A O 1
ATOM 1384 N N . CYS A 1 182 ? -15.1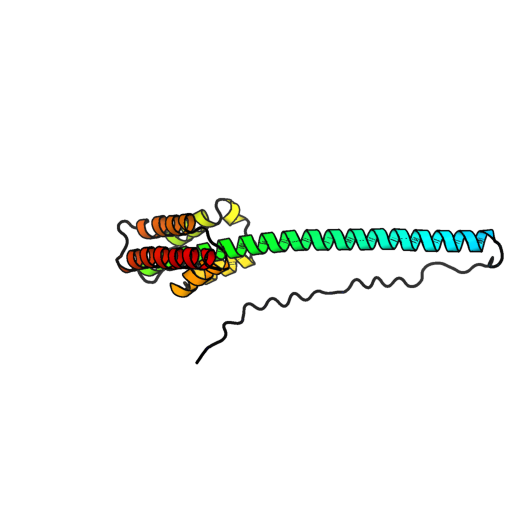07 -8.289 -0.572 1.00 74.12 182 CYS A N 1
ATOM 1385 C CA . CYS A 1 182 ? -14.168 -9.015 -1.411 1.00 74.12 182 CYS A CA 1
ATOM 1386 C C . CYS A 1 182 ? -14.765 -10.339 -1.930 1.00 74.12 182 CYS A C 1
ATOM 1388 O O . CYS A 1 182 ? -14.652 -10.614 -3.122 1.00 74.12 182 CYS A O 1
ATOM 1390 N N . GLN A 1 183 ? -15.503 -11.097 -1.106 1.00 71.56 183 GLN A N 1
ATOM 1391 C CA . GLN A 1 183 ? -16.149 -12.361 -1.515 1.00 71.56 183 GLN A CA 1
ATOM 1392 C C . GLN A 1 183 ? -17.256 -12.189 -2.568 1.00 71.56 183 GLN A C 1
ATOM 1394 O O . GLN A 1 183 ? -17.386 -13.012 -3.475 1.00 71.56 183 GLN A O 1
ATOM 1399 N N . HIS A 1 184 ? -18.045 -11.113 -2.492 1.00 59.41 184 HIS A N 1
ATOM 1400 C CA . HIS A 1 184 ? -19.068 -10.829 -3.508 1.00 59.41 184 HIS A CA 1
ATOM 1401 C C . HIS A 1 184 ? -18.477 -10.519 -4.890 1.00 59.41 184 HIS A C 1
ATOM 1403 O O . HIS A 1 184 ? -19.144 -10.724 -5.902 1.00 59.41 184 HIS A O 1
ATOM 1409 N N . THR A 1 185 ? -17.227 -10.058 -4.942 1.00 55.62 185 THR A N 1
ATOM 1410 C CA . THR A 1 185 ? -16.550 -9.724 -6.201 1.00 55.62 185 THR A CA 1
ATOM 1411 C C . THR A 1 185 ? -16.060 -10.995 -6.913 1.00 55.62 185 THR A C 1
ATOM 1413 O O . THR A 1 185 ? -16.190 -11.097 -8.130 1.00 55.62 185 THR A O 1
ATOM 1416 N N . SER A 1 186 ? -15.610 -12.009 -6.163 1.00 53.72 186 SER A N 1
ATOM 1417 C CA . SER A 1 186 ? -15.180 -13.314 -6.698 1.00 53.72 186 SER A CA 1
ATOM 1418 C C . SER A 1 186 ? -16.317 -14.078 -7.390 1.00 53.72 186 SER A C 1
ATOM 1420 O O . SER A 1 186 ? -16.110 -14.709 -8.419 1.00 53.72 186 SER A O 1
ATOM 1422 N N . GLN A 1 187 ? -17.542 -13.985 -6.860 1.00 47.16 187 GLN A N 1
ATOM 1423 C CA . GLN A 1 187 ? -18.713 -14.655 -7.441 1.00 47.16 187 GLN A CA 1
ATOM 1424 C C . GLN A 1 187 ? -19.250 -13.968 -8.705 1.00 47.16 187 GLN A C 1
ATOM 1426 O O . GLN A 1 187 ? -19.955 -14.602 -9.483 1.00 47.16 187 GLN A O 1
ATOM 1431 N N . GLN A 1 188 ? -18.945 -12.687 -8.930 1.00 46.50 188 GLN A N 1
ATOM 1432 C CA . GLN A 1 188 ? -19.380 -11.978 -10.139 1.00 46.50 188 GLN A CA 1
ATOM 1433 C C . GLN A 1 188 ? -18.429 -12.182 -11.324 1.00 46.50 188 GLN A C 1
ATOM 1435 O O . GLN A 1 188 ? -18.884 -12.091 -12.461 1.00 46.50 188 GLN A O 1
ATOM 1440 N N . SER A 1 189 ? -17.150 -12.504 -11.092 1.00 49.72 189 SER A N 1
ATOM 1441 C CA . SER A 1 189 ? -16.202 -12.792 -12.179 1.00 49.72 189 SER A CA 1
ATOM 1442 C C . SER A 1 189 ? -16.299 -14.216 -12.735 1.00 49.72 189 SER A C 1
ATOM 1444 O O . SER A 1 189 ? -15.811 -14.454 -13.829 1.00 49.72 189 SER A O 1
ATOM 1446 N N . GLU A 1 190 ? -16.909 -15.166 -12.015 1.00 45.28 190 GLU A N 1
ATOM 1447 C CA . GLU A 1 190 ? -17.116 -16.545 -12.505 1.00 45.28 190 GLU A CA 1
ATOM 1448 C C . GLU A 1 190 ? -18.369 -16.706 -13.387 1.00 45.28 190 GLU A C 1
ATOM 1450 O O . GLU A 1 190 ? -18.566 -17.754 -13.998 1.00 45.28 190 GLU A O 1
ATOM 1455 N N . VAL A 1 191 ? -19.229 -15.685 -13.453 1.00 46.91 191 VAL A N 1
ATOM 1456 C CA . VAL A 1 191 ? -20.512 -15.727 -14.185 1.00 46.91 191 VAL A CA 1
ATOM 1457 C C . VAL A 1 191 ? -20.478 -14.859 -15.458 1.00 46.91 191 VAL A C 1
ATOM 1459 O O . VAL A 1 191 ? -21.490 -14.742 -16.150 1.00 46.91 191 VAL A O 1
ATOM 1462 N N . ALA A 1 192 ? -19.326 -14.269 -15.789 1.00 41.62 192 ALA A N 1
ATOM 1463 C CA . ALA A 1 192 ? -19.088 -13.486 -17.007 1.00 41.62 192 ALA A CA 1
ATOM 1464 C C . ALA A 1 192 ? -18.151 -14.236 -17.963 1.00 41.62 192 ALA A C 1
ATOM 1466 O O . ALA A 1 192 ? -18.411 -14.176 -19.187 1.00 41.62 192 ALA A O 1
#

Sequence (192 aa):
MALPLLWLGYAAAVATSSAVTAWACGAFDDEKDSKAYKNGHRDGHNSATADMKADVDAANENMHNMKSKLDDLHTYFNYSVALMAIGVTAAQLRDGTVKDKEYKEILSFVNGLSAVRLPSEIVVTMRTIRENPPGANVAFDAAKECQVDIDLALELIDIIITMHGNPTQPQQAFRMAFLQNCQHTSQQSEVA

Secondary structure (DSSP, 8-state):
-PPP---------------------------TT-HHHHHHHHHHHHHHHHHHHHHHHHHHHHHHHHHHHHHHHHHHHHHHHHHHHHHHHHHHTTTSS--HHHHHHHHHHHHGGGGGG--HHHHHHHHHHHHSPPPHHHHHHHHHHTT--HHHHHHHHHHHHHTTSSPPHHHHHHHHHHHHHHHHHHHHHS--

Organism: NCBI:txid2302434

pLDDT: mean 72.7, std 22.3, range [29.11, 96.38]